Protein 3H08 (pdb70)

Secondary structure (DSSP, 8-state):
--EEEEEEEEEESSTTEEEEEEEEEEETTEEEEEEEEEEEE-HHHHHHHHHHHHHHT-SS--EEEEEES-HHHHHHHHSSHHHHHHHTT---PPTTHHHHHHHHHHHHHSEEEEEE-----SHHHHHHHHHHHHHHHH-/--EEEEEEEEEESSTTEEEEEEEEEEETTEEEEEEEEEEEE-HHHHHHHHHHHHHHT-SS--EEEEEES-HHHHHHHHSSHHHHHHHTTTB---PBPTTHHHHHHHHHHHHHSEEEEEE------HHHHHHHHHHHHHHHH-

Structure (mmCIF, N/CA/C/O backbone):
data_3H08
#
_entry.id   3H08
#
_cell.length_a   33.457
_cell.length_b   33.388
_cell.length_c   66.072
_cell.angle_alpha   100.38
_cell.angle_beta   99.43
_cell.angle_gamma   90.82
#
_symmetry.space_group_name_H-M   'P 1'
#
loop_
_entity.id
_entity.type
_entity.pdbx_description
1 polymer 'Rnh (Ribonuclease H)'
2 non-polymer 'MAGNESIUM ION'
3 water water
#
loop_
_atom_site.group_PDB
_atom_site.id
_atom_site.type_symbol
_atom_site.label_atom_id
_atom_site.label_alt_id
_atom_site.label_comp_id
_atom_site.label_asym_id
_atom_site.label_entity_id
_atom_site.label_seq_id
_atom_site.pdbx_PDB_ins_code
_atom_site.Cartn_x
_atom_site.Cartn_y
_atom_site.Cartn_z
_atom_site.occupancy
_atom_site.B_iso_or_equiv
_atom_site.auth_seq_id
_atom_site.auth_comp_id
_atom_site.auth_asym_id
_atom_site.auth_atom_id
_atom_site.pdbx_PDB_model_num
ATOM 1 N N . GLU A 1 2 ? -6.449 21.845 -35.734 1.00 32.82 2 GLU A N 1
ATOM 2 C CA . GLU A 1 2 ? -6.598 21.116 -37.028 1.00 31.73 2 GLU A CA 1
ATOM 3 C C . GLU A 1 2 ? -5.244 20.879 -37.752 1.00 29.99 2 GLU A C 1
ATOM 4 O O . GLU A 1 2 ? -5.235 20.189 -38.754 1.00 30.64 2 GLU A O 1
ATOM 10 N N . LYS A 1 3 ? -4.133 21.441 -37.250 1.00 28.36 3 LYS A N 1
ATOM 11 C CA . LYS A 1 3 ? -2.826 21.390 -37.962 1.00 27.56 3 LYS A CA 1
ATOM 12 C C . LYS A 1 3 ? -2.174 20.037 -37.712 1.00 27.10 3 LYS A C 1
ATOM 13 O O . LYS A 1 3 ? -2.318 19.478 -36.616 1.00 27.12 3 LYS A O 1
ATOM 19 N N . THR A 1 4 ? -1.466 19.507 -38.706 1.00 25.54 4 THR A N 1
ATOM 20 C CA . THR A 1 4 ? -0.535 18.394 -38.454 1.00 24.67 4 THR A CA 1
ATOM 21 C C . THR A 1 4 ? 0.866 18.951 -38.345 1.00 23.77 4 THR A C 1
ATOM 22 O O . THR A 1 4 ? 1.413 19.554 -39.300 1.00 23.96 4 THR A O 1
ATOM 26 N N A ILE A 1 5 ? 1.441 18.764 -37.157 0.50 23.08 5 ILE A N 1
ATOM 27 N N B ILE A 1 5 ? 1.441 18.760 -37.182 0.50 23.15 5 ILE A N 1
ATOM 28 C CA A ILE A 1 5 ? 2.742 19.295 -36.772 0.50 22.31 5 ILE A CA 1
ATOM 29 C CA B ILE A 1 5 ? 2.728 19.280 -36.878 0.50 22.21 5 ILE A CA 1
ATOM 30 C C A ILE A 1 5 ? 3.713 18.151 -36.574 0.50 21.60 5 ILE A C 1
ATOM 31 C C B ILE A 1 5 ? 3.642 18.078 -36.759 0.50 21.80 5 ILE A C 1
ATOM 32 O O A ILE A 1 5 ? 3.436 17.228 -35.809 0.50 20.68 5 ILE A O 1
ATOM 33 O O B ILE A 1 5 ? 3.192 16.979 -36.398 0.50 22.03 5 ILE A O 1
ATOM 42 N N . THR A 1 6 ? 4.893 18.250 -37.178 1.00 21.22 6 THR A N 1
ATOM 43 C CA . THR A 1 6 ? 5.886 17.194 -37.042 1.00 20.72 6 THR A CA 1
ATOM 44 C C . THR A 1 6 ? 6.918 17.680 -36.005 1.00 21.85 6 THR A C 1
ATOM 45 O O . THR A 1 6 ? 7.372 18.808 -36.071 1.00 21.91 6 THR A O 1
ATOM 49 N N . ILE A 1 7 ? 7.238 16.819 -35.033 1.00 20.79 7 ILE A N 1
ATOM 50 C CA . ILE A 1 7 ? 8.133 17.165 -33.947 1.00 20.58 7 ILE A CA 1
ATOM 51 C C . ILE A 1 7 ? 9.237 16.140 -33.889 1.00 21.14 7 ILE A C 1
ATOM 52 O O . ILE A 1 7 ? 8.994 14.941 -33.908 1.00 21.79 7 ILE A O 1
ATOM 57 N N . TYR A 1 8 ? 10.460 16.646 -33.798 1.00 21.17 8 TYR A N 1
ATOM 58 C CA . TYR A 1 8 ? 11.679 15.845 -33.713 1.00 20.84 8 TYR A CA 1
ATOM 59 C C . TYR A 1 8 ? 12.292 16.091 -32.350 1.00 21.78 8 TYR A C 1
ATOM 60 O O . TYR A 1 8 ? 12.546 17.223 -31.990 1.00 22.38 8 TYR A O 1
ATOM 69 N N . THR A 1 9 ? 12.481 15.041 -31.578 1.00 22.19 9 THR A N 1
ATOM 70 C CA . THR A 1 9 ? 12.912 15.182 -30.194 1.00 24.15 9 THR A CA 1
ATOM 71 C C . THR A 1 9 ? 14.193 14.384 -29.936 1.00 26.03 9 THR A C 1
ATOM 72 O O . THR A 1 9 ? 14.395 13.280 -30.492 1.00 28.54 9 THR A O 1
ATOM 76 N N . ASP A 1 10 ? 15.019 14.882 -29.013 1.00 25.47 10 ASP A N 1
ATOM 77 C CA . ASP A 1 10 ? 16.249 14.184 -28.602 1.00 25.30 10 ASP A CA 1
ATOM 78 C C . ASP A 1 10 ? 16.607 14.568 -27.193 1.00 24.91 10 ASP A C 1
ATOM 79 O O . ASP A 1 10 ? 16.410 15.690 -26.785 1.00 24.77 10 ASP A O 1
ATOM 84 N N . GLY A 1 11 ? 17.195 13.624 -26.472 1.00 25.44 11 GLY A N 1
ATOM 85 C CA . GLY A 1 11 ? 17.758 13.922 -25.179 1.00 25.51 11 GLY A CA 1
ATOM 86 C C . GLY A 1 11 ? 19.124 13.302 -25.059 1.00 26.68 11 GLY A C 1
ATOM 87 O O . GLY A 1 11 ? 19.421 12.313 -25.725 1.00 29.53 11 GLY A O 1
ATOM 88 N N . ALA A 1 12 ? 19.932 13.879 -24.197 1.00 26.71 12 ALA A N 1
ATOM 89 C CA . ALA A 1 12 ? 21.332 13.464 -23.978 1.00 27.03 12 ALA A CA 1
ATOM 90 C C . ALA A 1 12 ? 21.655 13.624 -22.502 1.00 26.68 12 ALA A C 1
ATOM 91 O O . ALA A 1 12 ? 21.200 14.541 -21.882 1.00 25.60 12 ALA A O 1
ATOM 93 N N . ALA A 1 13 ? 22.406 12.688 -21.947 1.00 26.89 13 ALA A N 1
ATOM 94 C CA . ALA A 1 13 ? 22.988 12.876 -20.624 1.00 26.84 13 ALA A CA 1
ATOM 95 C C . ALA A 1 13 ? 24.274 12.164 -20.517 1.00 28.06 13 ALA A C 1
ATOM 96 O O . ALA A 1 13 ? 24.497 11.122 -21.150 1.00 26.10 13 ALA A O 1
ATOM 98 N N . SER A 1 14 ? 25.115 12.742 -19.680 1.00 29.34 14 SER A N 1
ATOM 99 C CA . SER A 1 14 ? 26.417 12.235 -19.433 1.00 31.64 14 SER A CA 1
ATOM 100 C C . SER A 1 14 ? 26.246 11.502 -18.131 1.00 32.57 14 SER A C 1
ATOM 101 O O . SER A 1 14 ? 26.420 12.066 -17.046 1.00 34.88 14 SER A O 1
ATOM 104 N N . GLY A 1 15 ? 25.836 10.258 -18.242 1.00 32.82 15 GLY A N 1
ATOM 105 C CA . GLY A 1 15 ? 25.989 9.340 -17.148 1.00 32.89 15 GLY A CA 1
ATOM 106 C C . GLY A 1 15 ? 24.658 9.063 -16.533 1.00 32.86 15 GLY A C 1
ATOM 107 O O . GLY A 1 15 ? 23.621 9.524 -17.024 1.00 33.17 15 GLY A O 1
ATOM 108 N N . ASN A 1 16 ? 24.713 8.318 -15.438 1.00 33.49 16 ASN A N 1
ATOM 109 C CA . ASN A 1 16 ? 23.530 7.725 -14.854 1.00 33.78 16 ASN A CA 1
ATOM 110 C C . ASN A 1 16 ? 23.600 7.752 -13.323 1.00 32.20 16 ASN A C 1
ATOM 111 O O . ASN A 1 16 ? 23.880 6.732 -12.686 1.00 32.63 16 ASN A O 1
ATOM 116 N N . PRO A 1 17 ? 23.330 8.930 -12.717 1.00 30.72 17 PRO A N 1
ATOM 117 C CA . PRO A 1 17 ? 22.945 10.171 -13.379 1.00 28.89 17 PRO A CA 1
ATOM 118 C C . PRO A 1 17 ? 24.105 11.127 -13.705 1.00 27.56 17 PRO A C 1
ATOM 119 O O . PRO A 1 17 ? 25.251 10.966 -13.234 1.00 27.49 17 PRO A O 1
ATOM 123 N N . GLY A 1 18 ? 23.771 12.137 -14.498 1.00 26.41 18 GLY A N 1
ATOM 124 C CA . GLY A 1 18 ? 24.685 13.196 -14.870 1.00 26.20 18 GLY A CA 1
ATOM 125 C C . GLY A 1 18 ? 23.975 14.377 -15.483 1.00 24.74 18 GLY A C 1
ATOM 126 O O . GLY A 1 18 ? 22.756 14.401 -15.551 1.00 25.17 18 GLY A O 1
ATOM 127 N N . LYS A 1 19 ? 24.756 15.338 -15.967 1.00 25.27 19 LYS A N 1
ATOM 128 C CA . LYS A 1 19 ? 24.211 16.534 -16.594 1.00 25.55 19 LYS A CA 1
ATOM 129 C C . LYS A 1 19 ? 23.532 16.137 -17.884 1.00 24.54 19 LYS A C 1
ATOM 130 O O . LYS A 1 19 ? 24.044 15.304 -18.613 1.00 24.64 19 LYS A O 1
ATOM 136 N N . GLY A 1 20 ? 22.368 16.710 -18.144 1.00 23.20 20 GLY A N 1
ATOM 137 C CA . GLY A 1 20 ? 21.630 16.360 -19.325 1.00 23.19 20 GLY A CA 1
ATOM 138 C C . GLY A 1 20 ? 20.969 17.517 -20.010 1.00 22.49 20 GLY A C 1
ATOM 139 O O . GLY A 1 20 ? 20.859 18.610 -19.475 1.00 22.39 20 GLY A O 1
ATOM 140 N N . GLY A 1 21 ? 20.526 17.260 -21.226 1.00 22.77 21 GLY A N 1
ATOM 141 C CA . GLY A 1 21 ? 19.785 18.237 -21.986 1.00 21.99 21 GLY A CA 1
ATOM 142 C C . GLY A 1 21 ? 18.769 17.571 -22.881 1.00 22.01 21 GLY A C 1
ATOM 143 O O . GLY A 1 21 ? 18.837 16.372 -23.168 1.00 21.51 21 GLY A O 1
ATOM 144 N N . TRP A 1 22 ? 17.852 18.393 -23.362 1.00 21.32 22 TRP A N 1
ATOM 145 C CA . TRP A 1 22 ? 16.843 17.964 -24.294 1.00 21.48 22 TRP A CA 1
ATOM 146 C C . TRP A 1 22 ? 16.651 19.036 -25.354 1.00 21.76 22 TRP A C 1
ATOM 147 O O . TRP A 1 22 ? 16.908 20.225 -25.124 1.00 22.47 22 TRP A O 1
ATOM 158 N N . GLY A 1 23 ? 16.128 18.607 -26.498 1.00 21.93 23 GLY A N 1
ATOM 159 C CA . GLY A 1 23 ? 15.867 19.516 -27.580 1.00 21.65 23 GLY A CA 1
ATOM 160 C C . GLY A 1 23 ? 14.689 19.015 -28.397 1.00 21.36 23 GLY A C 1
ATOM 161 O O . GLY A 1 23 ? 14.423 17.810 -28.474 1.00 22.79 23 GLY A O 1
ATOM 162 N N . ALA A 1 24 ? 13.978 19.938 -29.004 1.00 22.61 24 ALA A N 1
ATOM 163 C CA . ALA A 1 24 ? 12.887 19.588 -29.902 1.00 22.43 24 ALA A CA 1
ATOM 164 C C . ALA A 1 24 ? 12.810 20.626 -31.018 1.00 21.87 24 ALA A C 1
ATOM 165 O O . ALA A 1 24 ? 12.987 21.820 -30.787 1.00 22.37 24 ALA A O 1
ATOM 167 N N . LEU A 1 25 ? 12.485 20.147 -32.202 1.00 24.17 25 LEU A N 1
ATOM 168 C CA . LEU A 1 25 ? 12.272 20.948 -33.380 1.00 23.86 25 LEU A CA 1
ATOM 169 C C . LEU A 1 25 ? 10.854 20.644 -33.843 1.00 23.40 25 LEU A C 1
ATOM 170 O O . LEU A 1 25 ? 10.492 19.471 -34.073 1.00 24.29 25 LEU A O 1
ATOM 175 N N . LEU A 1 26 ? 10.041 21.693 -33.882 1.00 22.78 26 LEU A N 1
ATOM 176 C CA . LEU A 1 26 ? 8.650 21.624 -34.306 1.00 23.05 26 LEU A CA 1
ATOM 177 C C . LEU A 1 26 ? 8.547 22.192 -35.697 1.00 22.50 26 LEU A C 1
ATOM 178 O O . LEU A 1 26 ? 9.073 23.275 -35.963 1.00 23.42 26 LEU A O 1
ATOM 183 N N . MET A 1 27 ? 7.880 21.484 -36.587 1.00 22.16 27 MET A N 1
ATOM 184 C CA . MET A 1 27 ? 7.799 21.849 -37.988 1.00 23.87 27 MET A CA 1
ATOM 185 C C . MET A 1 27 ? 6.356 21.855 -38.491 1.00 23.30 27 MET A C 1
ATOM 186 O O . MET A 1 27 ? 5.602 20.924 -38.276 1.00 22.39 27 MET A O 1
ATOM 191 N N . TYR A 1 28 ? 5.990 22.925 -39.186 1.00 23.83 28 TYR A N 1
ATOM 192 C CA . TYR A 1 28 ? 4.711 23.017 -39.879 1.00 24.18 28 TYR A CA 1
ATOM 193 C C . TYR A 1 28 ? 4.961 23.724 -41.219 1.00 23.06 28 TYR A C 1
ATOM 194 O O . TYR A 1 28 ? 5.133 24.938 -41.266 1.00 22.66 28 TYR A O 1
ATOM 203 N N . GLY A 1 29 ? 5.011 22.948 -42.296 1.00 23.03 29 GLY A N 1
ATOM 204 C CA . GLY A 1 29 ? 5.469 23.432 -43.586 1.00 23.82 29 GLY A CA 1
ATOM 205 C C . GLY A 1 29 ? 6.841 24.058 -43.494 1.00 24.71 29 GLY A C 1
ATOM 206 O O . GLY A 1 29 ? 7.794 23.453 -42.965 1.00 25.84 29 GLY A O 1
ATOM 207 N N . SER A 1 30 ? 6.940 25.301 -43.958 1.00 24.19 30 SER A N 1
ATOM 208 C CA . SER A 1 30 ? 8.209 26.026 -43.886 1.00 24.65 30 SER A CA 1
ATOM 209 C C . SER A 1 30 ? 8.466 26.682 -42.518 1.00 25.36 30 SER A C 1
ATOM 210 O O . SER A 1 30 ? 9.562 27.190 -42.278 1.00 25.10 30 SER A O 1
ATOM 213 N N A SER A 1 31 ? 7.476 26.662 -41.622 0.50 25.27 31 SER A N 1
ATOM 214 N N B SER A 1 31 ? 7.477 26.641 -41.623 0.50 24.79 31 SER A N 1
ATOM 215 C CA A SER A 1 31 ? 7.686 27.192 -40.278 0.50 26.03 31 SER A CA 1
ATOM 216 C CA B SER A 1 31 ? 7.654 27.171 -40.278 0.50 25.29 31 SER A CA 1
ATOM 217 C C A SER A 1 31 ? 8.396 26.193 -39.377 0.50 25.87 31 SER A C 1
ATOM 218 C C B SER A 1 31 ? 8.379 26.188 -39.363 0.50 25.40 31 SER A C 1
ATOM 219 O O A SER A 1 31 ? 8.116 24.988 -39.411 0.50 25.91 31 SER A O 1
ATOM 220 O O B SER A 1 31 ? 8.097 24.984 -39.377 0.50 25.49 31 SER A O 1
ATOM 225 N N . ARG A 1 32 ? 9.295 26.710 -38.549 1.00 26.31 32 ARG A N 1
ATOM 226 C CA . ARG A 1 32 ? 10.056 25.899 -37.615 1.00 27.24 32 ARG A CA 1
ATOM 227 C C . ARG A 1 32 ? 10.105 26.600 -36.251 1.00 26.34 32 ARG A C 1
ATOM 228 O O . ARG A 1 32 ? 10.100 27.827 -36.180 1.00 28.56 32 ARG A O 1
ATOM 236 N N . LYS A 1 33 ? 10.162 25.819 -35.183 1.00 25.96 33 LYS A N 1
ATOM 237 C CA . LYS A 1 33 ? 10.354 26.331 -33.816 1.00 25.88 33 LYS A CA 1
ATOM 238 C C . LYS 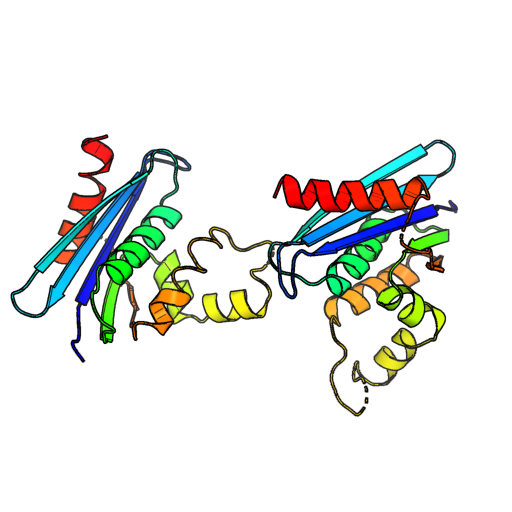A 1 33 ? 11.326 25.364 -33.136 1.00 24.62 33 LYS A C 1
ATOM 239 O O . LYS A 1 33 ? 11.168 24.152 -33.255 1.00 24.14 33 LYS A O 1
ATOM 245 N N . GLU A 1 34 ? 12.339 25.916 -32.478 1.00 24.12 34 GLU A N 1
ATOM 246 C CA . GLU A 1 34 ? 13.313 25.171 -31.712 1.00 24.21 34 GLU A CA 1
ATOM 247 C C . GLU A 1 34 ? 13.156 25.488 -30.233 1.00 23.48 34 GLU A C 1
ATOM 248 O O . GLU A 1 34 ? 13.014 26.649 -29.837 1.00 24.04 34 GLU A O 1
ATOM 254 N N . ILE A 1 35 ? 13.254 24.454 -29.418 1.00 23.19 35 ILE A N 1
ATOM 255 C CA . ILE A 1 35 ? 13.311 24.610 -27.962 1.00 23.39 35 ILE A CA 1
ATOM 256 C C . ILE A 1 35 ? 14.358 23.674 -27.410 1.00 22.40 35 ILE A C 1
ATOM 257 O O . ILE A 1 35 ? 14.643 22.631 -28.023 1.00 23.53 35 ILE A O 1
ATOM 262 N N . SER A 1 36 ? 14.853 23.985 -26.223 1.00 22.49 36 SER A N 1
ATOM 263 C CA . SER A 1 36 ? 15.799 23.107 -25.551 1.00 21.86 36 SER A CA 1
ATOM 264 C C . SER A 1 36 ? 15.930 23.475 -24.091 1.00 23.15 36 SER A C 1
ATOM 265 O O . SER A 1 36 ? 15.528 24.568 -23.668 1.00 23.97 36 SER A O 1
ATOM 268 N N . GLY A 1 37 ? 16.535 22.580 -23.330 1.00 22.58 37 GLY A N 1
ATOM 269 C CA . GLY A 1 37 ? 16.796 22.869 -21.943 1.00 23.15 37 GLY A CA 1
ATOM 270 C C . GLY A 1 37 ? 17.787 21.900 -21.322 1.00 22.63 37 GLY A C 1
ATOM 271 O O . GLY A 1 37 ? 18.217 20.935 -21.945 1.00 22.69 37 GLY A O 1
ATOM 272 N N . TYR A 1 38 ? 18.081 22.174 -20.053 1.00 23.65 38 TYR A N 1
ATOM 273 C CA . TYR A 1 38 ? 19.142 21.548 -19.296 1.00 22.89 38 TYR A CA 1
ATOM 274 C C . TYR A 1 38 ? 18.602 20.941 -17.982 1.00 23.78 38 TYR A C 1
ATOM 275 O O . TYR A 1 38 ? 17.632 21.454 -17.383 1.00 24.47 38 TYR A O 1
ATOM 284 N N . ASP A 1 39 ? 19.244 19.871 -17.515 1.00 23.23 39 ASP A N 1
ATOM 285 C CA . ASP A 1 39 ? 18.928 19.286 -16.191 1.00 23.30 39 ASP A CA 1
ATOM 286 C C . ASP A 1 39 ? 20.245 18.869 -15.531 1.00 22.90 39 ASP A C 1
ATOM 287 O O . ASP A 1 39 ? 21.035 18.190 -16.150 1.00 23.60 39 ASP A O 1
ATOM 292 N N . PRO A 1 40 ? 20.527 19.356 -14.308 1.00 23.00 40 PRO A N 1
ATOM 293 C CA . PRO A 1 40 ? 21.840 19.125 -13.743 1.00 23.33 40 PRO A CA 1
ATOM 294 C C . PRO A 1 40 ? 22.140 17.698 -13.307 1.00 23.40 40 PRO A C 1
ATOM 295 O O . PRO A 1 40 ? 23.308 17.365 -13.081 1.00 23.64 40 PRO A O 1
ATOM 299 N N . ALA A 1 41 ? 21.105 16.884 -13.125 1.00 23.23 41 ALA A N 1
ATOM 300 C CA . ALA A 1 41 ? 21.331 15.509 -12.663 1.00 23.62 41 ALA A CA 1
ATOM 301 C C . ALA A 1 41 ? 20.184 14.641 -13.100 1.00 23.62 41 ALA A C 1
ATOM 302 O O . ALA A 1 41 ? 19.097 14.710 -12.550 1.00 23.80 41 ALA A O 1
ATOM 304 N N . THR A 1 42 ? 20.438 13.845 -14.125 1.00 23.38 42 THR A N 1
ATOM 305 C CA . THR A 1 42 ? 19.376 13.139 -14.845 1.00 23.01 42 THR A CA 1
ATOM 306 C C . THR A 1 42 ? 19.955 11.934 -15.581 1.00 23.38 42 THR A C 1
ATOM 307 O O . THR A 1 42 ? 21.168 11.629 -15.490 1.00 23.69 42 THR A O 1
ATOM 311 N N . THR A 1 43 ? 19.070 11.234 -16.265 1.00 23.44 43 THR A N 1
ATOM 312 C CA . THR A 1 43 ? 19.404 10.069 -17.053 1.00 23.26 43 THR A CA 1
ATOM 313 C C . THR A 1 43 ? 19.020 10.279 -18.514 1.00 23.38 43 THR A C 1
ATOM 314 O O . THR A 1 43 ? 18.217 11.176 -18.849 1.00 22.76 43 THR A O 1
ATOM 318 N N . ASN A 1 44 ? 19.592 9.461 -19.396 1.00 23.67 44 ASN A N 1
ATOM 319 C CA . ASN A 1 44 ? 19.206 9.505 -20.803 1.00 24.50 44 ASN A CA 1
ATOM 320 C C . ASN A 1 44 ? 17.705 9.302 -21.007 1.00 24.35 44 ASN A C 1
ATOM 321 O O . ASN A 1 44 ? 17.070 10.010 -21.777 1.00 24.94 44 ASN A O 1
ATOM 326 N N . ASN A 1 45 ? 17.141 8.297 -20.342 1.00 23.93 45 ASN A N 1
ATOM 327 C CA . ASN A 1 45 ? 15.707 8.049 -20.460 1.00 23.45 45 ASN A CA 1
ATOM 328 C C . ASN A 1 45 ? 14.865 9.237 -20.060 1.00 22.49 45 ASN A C 1
ATOM 329 O O . ASN A 1 45 ? 13.899 9.560 -20.718 1.00 23.25 45 ASN A O 1
ATOM 334 N N . ARG A 1 46 ? 15.209 9.892 -18.959 1.00 21.51 46 ARG A N 1
ATOM 335 C CA . ARG A 1 46 ? 14.449 11.068 -18.547 1.00 22.11 46 ARG A CA 1
ATOM 336 C C . ARG A 1 46 ? 14.542 12.194 -19.552 1.00 21.50 46 ARG A C 1
ATOM 337 O O . ARG A 1 46 ? 13.522 12.881 -19.834 1.00 23.53 46 ARG A O 1
ATOM 345 N N . MET A 1 47 ? 15.725 12.405 -20.120 1.00 21.48 47 MET A N 1
ATOM 346 C CA . MET A 1 47 ? 15.856 13.494 -21.103 1.00 21.91 47 MET A CA 1
ATOM 347 C C . MET A 1 47 ? 15.117 13.174 -22.429 1.00 22.27 47 MET A C 1
ATOM 348 O O . MET A 1 47 ? 14.590 14.057 -23.055 1.00 23.15 47 MET A O 1
ATOM 353 N N . GLU A 1 48 ? 15.093 11.905 -22.807 1.00 22.39 48 GLU A N 1
ATOM 354 C CA . GLU A 1 48 ? 14.316 11.434 -23.951 1.00 23.41 48 GLU A CA 1
ATOM 355 C C . GLU A 1 48 ? 12.844 11.719 -23.766 1.00 24.02 48 GLU A C 1
ATOM 356 O O . GLU A 1 48 ? 12.182 12.187 -24.689 1.00 24.03 48 GLU A O 1
ATOM 362 N N . LEU A 1 49 ? 12.311 11.434 -22.574 1.00 23.00 49 LEU A N 1
ATOM 363 C CA . LEU A 1 49 ? 10.893 11.725 -22.308 1.00 23.12 49 LEU A CA 1
ATOM 364 C C . LEU A 1 49 ? 10.668 13.217 -22.238 1.00 23.26 49 LEU A C 1
ATOM 365 O O . LEU A 1 49 ? 9.684 13.726 -22.764 1.00 23.93 49 LEU A O 1
ATOM 370 N N . MET A 1 50 ? 11.560 13.917 -21.548 1.00 23.41 50 MET A N 1
ATOM 371 C CA . MET A 1 50 ? 11.403 15.374 -21.390 1.00 23.49 50 MET A CA 1
ATOM 372 C C . MET A 1 50 ? 11.357 16.091 -22.729 1.00 23.04 50 MET A C 1
ATOM 373 O O . MET A 1 50 ? 10.607 17.041 -22.939 1.00 23.24 50 MET A O 1
ATOM 378 N N . ALA A 1 51 ? 12.187 15.659 -23.670 1.00 22.48 51 ALA A N 1
ATOM 379 C CA . ALA A 1 51 ? 12.158 16.294 -25.003 1.00 22.78 51 ALA A CA 1
ATOM 380 C C . ALA A 1 51 ? 10.768 16.198 -25.640 1.00 22.75 51 ALA A C 1
ATOM 381 O O . ALA A 1 51 ? 10.292 17.146 -26.220 1.00 23.82 51 ALA A O 1
ATOM 383 N N . ALA A 1 52 ? 10.149 15.024 -25.548 1.00 22.24 52 ALA A N 1
ATOM 384 C CA . ALA A 1 52 ? 8.796 14.831 -26.076 1.00 22.75 52 ALA A CA 1
ATOM 385 C C . ALA A 1 52 ? 7.776 15.670 -25.313 1.00 22.42 52 ALA A C 1
ATOM 386 O O . ALA A 1 52 ? 6.896 16.281 -25.911 1.00 22.16 52 ALA A O 1
ATOM 388 N N . ILE A 1 53 ? 7.863 15.679 -23.982 1.00 22.78 53 ILE A N 1
ATOM 389 C CA . ILE A 1 53 ? 6.962 16.505 -23.161 1.00 22.03 53 ILE A CA 1
ATOM 390 C C . ILE A 1 53 ? 7.030 17.972 -23.528 1.00 21.81 53 ILE A C 1
ATOM 391 O O . ILE A 1 53 ? 6.018 18.612 -23.765 1.00 21.74 53 ILE A O 1
ATOM 396 N N . LYS A 1 54 ? 8.244 18.483 -23.588 1.00 21.42 54 LYS A N 1
ATOM 397 C CA . LYS A 1 54 ? 8.457 19.887 -23.862 1.00 22.15 54 LYS A CA 1
ATOM 398 C C . LYS A 1 54 ? 8.019 20.216 -25.301 1.00 22.07 54 LYS A C 1
ATOM 399 O O . LYS A 1 54 ? 7.410 21.263 -25.534 1.00 23.27 54 LYS A O 1
ATOM 405 N N . GLY A 1 55 ? 8.324 19.337 -26.260 1.00 21.67 55 GLY A N 1
ATOM 406 C CA . GLY A 1 55 ? 7.880 19.524 -27.615 1.00 22.21 55 GLY A CA 1
ATOM 407 C C . GLY A 1 55 ? 6.367 19.639 -27.682 1.00 22.21 55 GLY A C 1
ATOM 408 O O . GLY A 1 55 ? 5.830 20.515 -28.332 1.00 23.04 55 GLY A O 1
ATOM 409 N N . LEU A 1 56 ? 5.666 18.706 -27.048 1.00 21.26 56 LEU A N 1
ATOM 410 C CA . LEU A 1 56 ? 4.207 18.742 -27.055 1.00 21.33 56 LEU A CA 1
ATOM 411 C C . LEU A 1 56 ? 3.662 19.964 -26.304 1.00 21.82 56 LEU A C 1
ATOM 412 O O . LEU A 1 56 ? 2.662 20.537 -26.722 1.00 22.30 56 LEU A O 1
ATOM 417 N N . GLU A 1 57 ? 4.303 20.343 -25.204 1.00 21.54 57 GLU A N 1
ATOM 418 C CA . GLU A 1 57 ? 3.885 21.525 -24.440 1.00 22.43 57 GLU A CA 1
ATOM 419 C C . GLU A 1 57 ? 4.025 22.820 -25.247 1.00 21.86 57 GLU A C 1
ATOM 420 O O . GLU A 1 57 ? 3.350 23.805 -24.951 1.00 23.38 57 GLU A O 1
ATOM 426 N N . ALA A 1 58 ? 4.895 22.804 -26.257 1.00 22.87 58 ALA A N 1
ATOM 427 C CA . ALA A 1 58 ? 5.153 23.994 -27.100 1.00 22.70 58 ALA A CA 1
ATOM 428 C C . ALA A 1 58 ? 4.060 24.242 -28.127 1.00 23.16 58 ALA A C 1
ATOM 429 O O . ALA A 1 58 ? 3.983 25.313 -28.716 1.00 24.51 58 ALA A O 1
ATOM 431 N N . LEU A 1 59 ? 3.183 23.283 -28.314 1.00 23.25 59 LEU A N 1
ATOM 432 C CA . LEU A 1 59 ? 2.056 23.475 -29.204 1.00 23.21 59 LEU A CA 1
ATOM 433 C C . LEU A 1 59 ? 1.021 24.408 -28.550 1.00 23.76 59 LEU A C 1
ATOM 434 O O . LEU A 1 59 ? 0.633 24.210 -27.403 1.00 24.00 59 LEU A O 1
ATOM 439 N N . LYS A 1 60 ? 0.549 25.400 -29.295 1.00 25.26 60 LYS A N 1
ATOM 440 C CA . LYS A 1 60 ? -0.341 26.399 -28.757 1.00 25.08 60 LYS A CA 1
ATOM 441 C C . LYS A 1 60 ? -1.811 25.957 -28.750 1.00 24.62 60 LYS A C 1
ATOM 442 O O . LYS A 1 60 ? -2.624 26.486 -27.984 1.00 25.55 60 LYS A O 1
ATOM 448 N N . GLU A 1 61 ? -2.150 25.053 -29.667 1.00 24.01 61 GLU A N 1
ATOM 449 C CA . GLU A 1 61 ? -3.497 24.544 -29.790 1.00 24.23 61 GLU A CA 1
ATOM 450 C C . GLU A 1 61 ? -3.458 23.029 -29.983 1.00 22.80 61 GLU A C 1
ATOM 451 O O . GLU A 1 61 ? -2.428 22.490 -30.339 1.00 21.26 61 GLU A O 1
ATOM 457 N N . PRO A 1 62 ? -4.572 22.340 -29.709 1.00 22.76 62 PRO A N 1
ATOM 458 C CA . PRO A 1 62 ? -4.627 20.894 -29.998 1.00 22.95 62 PRO A CA 1
ATOM 459 C C . PRO A 1 62 ? -4.236 20.614 -31.442 1.00 22.42 62 PRO A C 1
ATOM 460 O O . PRO A 1 62 ? -4.692 21.323 -32.354 1.00 23.83 62 PRO A O 1
ATOM 464 N N . ALA A 1 63 ? -3.410 19.590 -31.636 1.00 22.77 63 ALA A N 1
ATOM 465 C CA . ALA A 1 63 ? -2.875 19.258 -32.942 1.00 23.52 63 ALA A CA 1
ATOM 466 C C . ALA A 1 63 ? -2.846 17.758 -33.201 1.00 23.57 63 ALA A C 1
ATOM 467 O O . ALA A 1 63 ? -2.933 16.940 -32.269 1.00 23.77 63 ALA A O 1
ATOM 469 N N . ARG A 1 64 ? -2.701 17.405 -34.477 1.00 22.95 64 ARG A N 1
ATOM 470 C CA . ARG A 1 64 ? -2.299 16.063 -34.884 1.00 23.79 64 ARG A CA 1
ATOM 471 C C . ARG A 1 64 ? -0.787 16.134 -34.981 1.00 23.20 64 ARG A C 1
ATOM 472 O O . ARG A 1 64 ? -0.261 17.068 -35.610 1.00 25.01 64 ARG A O 1
ATOM 480 N N . VAL A 1 65 ? -0.081 15.173 -34.398 1.00 22.74 65 VAL A N 1
ATOM 481 C CA . VAL A 1 65 ? 1.359 15.241 -34.286 1.00 22.77 65 VAL A CA 1
ATOM 482 C C . VAL A 1 65 ? 1.995 13.971 -34.800 1.00 21.49 65 VAL A C 1
ATOM 483 O O . VAL A 1 65 ? 1.589 12.861 -34.455 1.00 22.08 65 VAL A O 1
ATOM 487 N N . GLN A 1 66 ? 3.024 14.143 -35.611 1.00 22.79 66 GLN A N 1
ATOM 488 C CA . GLN A 1 66 ? 3.919 13.033 -35.958 1.00 22.06 66 GLN A CA 1
ATOM 489 C C . GLN A 1 66 ? 5.234 13.320 -35.223 1.00 22.99 66 GLN A C 1
ATOM 490 O O . GLN A 1 66 ? 5.872 14.318 -35.478 1.00 23.90 66 GLN A O 1
ATOM 496 N N . LEU A 1 67 ? 5.585 12.465 -34.283 1.00 22.46 67 LEU A N 1
ATOM 497 C CA . LEU A 1 67 ? 6.731 12.670 -33.398 1.00 22.36 67 LEU A CA 1
ATOM 498 C C . LEU A 1 67 ? 7.793 11.646 -33.659 1.00 22.92 67 LEU A C 1
ATOM 499 O O . LEU A 1 67 ? 7.534 10.442 -33.556 1.00 23.02 67 LEU A O 1
ATOM 504 N N . TYR A 1 68 ? 8.968 12.134 -34.042 1.00 23.88 68 TYR A N 1
ATOM 505 C CA . TYR A 1 68 ? 10.151 11.313 -34.376 1.00 22.84 68 TYR A CA 1
ATOM 506 C C . TYR A 1 68 ? 11.170 11.379 -33.248 1.00 22.76 68 TYR A C 1
ATOM 507 O O . TYR A 1 68 ? 11.673 12.470 -32.912 1.00 23.01 68 TYR A O 1
ATOM 516 N N . SER A 1 69 ? 11.480 10.226 -32.659 1.00 23.03 69 SER A N 1
ATOM 517 C CA . SER A 1 69 ? 12.461 10.117 -31.567 1.00 23.53 69 SER A CA 1
ATOM 518 C C . SER A 1 69 ? 13.427 8.949 -31.760 1.00 23.93 69 SER A C 1
ATOM 519 O O . SER A 1 69 ? 13.030 7.925 -32.256 1.00 24.14 69 SER A O 1
ATOM 522 N N . ASP A 1 70 ? 14.687 9.062 -31.307 1.00 24.87 70 ASP A N 1
ATOM 523 C CA . ASP A 1 70 ? 15.599 7.885 -31.282 1.00 25.15 70 ASP A CA 1
ATOM 524 C C . ASP A 1 70 ? 15.375 7.031 -30.043 1.00 24.21 70 ASP A C 1
ATOM 525 O O . ASP A 1 70 ? 16.017 5.993 -29.888 1.00 25.49 70 ASP A O 1
ATOM 530 N N . SER A 1 71 ? 14.416 7.428 -29.189 1.00 22.58 71 SER A N 1
ATOM 531 C CA . SER A 1 71 ? 14.218 6.756 -27.911 1.00 22.13 71 SER A CA 1
ATOM 532 C C . SER A 1 71 ? 13.314 5.544 -28.016 1.00 21.84 71 SER A C 1
ATOM 533 O O . SER A 1 71 ? 12.088 5.670 -28.153 1.00 20.70 71 SER A O 1
ATOM 536 N N . ALA A 1 72 ? 13.909 4.356 -27.918 1.00 22.04 72 ALA A N 1
ATOM 537 C CA . ALA A 1 72 ? 13.119 3.135 -27.861 1.00 22.94 72 ALA A CA 1
ATOM 538 C C . ALA A 1 72 ? 12.249 3.114 -26.605 1.00 22.49 72 ALA A C 1
ATOM 539 O O . ALA A 1 72 ? 11.116 2.677 -26.647 1.00 24.14 72 ALA A O 1
ATOM 541 N N . TYR A 1 73 ? 12.791 3.633 -25.505 1.00 21.77 73 TYR A N 1
ATOM 542 C CA . TYR A 1 73 ? 12.079 3.746 -24.236 1.00 22.47 73 TYR A CA 1
ATOM 543 C C . TYR A 1 73 ? 10.753 4.426 -24.427 1.00 23.00 73 TYR A C 1
ATOM 544 O O . TYR A 1 73 ? 9.722 3.920 -24.035 1.00 24.49 73 TYR A O 1
ATOM 553 N N . LEU A 1 74 ? 10.786 5.589 -25.058 1.00 21.88 74 LEU A N 1
ATOM 554 C CA . LEU A 1 74 ? 9.570 6.302 -25.355 1.00 22.39 74 LEU A CA 1
ATOM 555 C C . LEU A 1 74 ? 8.700 5.593 -26.360 1.00 22.42 74 LEU A C 1
ATOM 556 O O . LEU A 1 74 ? 7.487 5.379 -26.151 1.00 23.58 74 LEU A O 1
ATOM 561 N N . VAL A 1 75 ? 9.277 5.299 -27.510 1.00 22.71 75 VAL A N 1
ATOM 562 C CA . VAL A 1 75 ? 8.455 4.844 -28.620 1.00 22.77 75 VAL A CA 1
ATOM 563 C C . VAL A 1 75 ? 7.834 3.467 -28.343 1.00 22.97 75 VAL A C 1
ATOM 564 O O . VAL A 1 75 ? 6.664 3.237 -28.622 1.00 23.77 75 VAL A O 1
ATOM 568 N N . ASN A 1 76 ? 8.586 2.575 -27.722 1.00 23.14 76 ASN A N 1
ATOM 569 C CA . ASN A 1 76 ? 8.025 1.271 -27.360 1.00 23.79 76 ASN A CA 1
ATOM 570 C C . ASN A 1 76 ? 6.877 1.409 -26.366 1.00 23.67 76 ASN A C 1
ATOM 571 O O . ASN A 1 76 ? 5.875 0.720 -26.473 1.00 25.26 76 ASN A O 1
ATOM 576 N N . ALA A 1 77 ? 7.004 2.306 -25.384 1.00 24.18 77 ALA A N 1
ATOM 577 C CA . ALA A 1 77 ? 5.952 2.443 -24.388 1.00 23.69 77 ALA A CA 1
ATOM 578 C C . ALA A 1 77 ? 4.667 2.875 -25.054 1.00 23.68 77 ALA A C 1
ATOM 579 O O . ALA A 1 77 ? 3.592 2.497 -24.648 1.00 24.15 77 ALA A O 1
ATOM 581 N N . MET A 1 78 ? 4.786 3.730 -26.053 1.00 23.06 78 MET A N 1
ATOM 582 C CA . MET A 1 78 ? 3.592 4.262 -26.692 1.00 23.36 78 MET A CA 1
ATOM 583 C C . MET A 1 78 ? 3.029 3.295 -27.726 1.00 23.65 78 MET A C 1
ATOM 584 O O . MET A 1 78 ? 1.806 3.208 -27.896 1.00 25.56 78 MET A O 1
ATOM 589 N N . ASN A 1 79 ? 3.905 2.622 -28.478 1.00 23.62 79 ASN A N 1
ATOM 590 C CA . ASN A 1 79 ? 3.466 1.797 -29.613 1.00 24.34 79 ASN A CA 1
ATOM 591 C C . ASN A 1 79 ? 3.213 0.326 -29.304 1.00 25.59 79 ASN A C 1
ATOM 592 O O . ASN A 1 79 ? 2.590 -0.376 -30.115 1.00 26.37 79 ASN A O 1
ATOM 597 N N . GLU A 1 80 ? 3.724 -0.142 -28.172 1.00 25.52 80 GLU A N 1
ATOM 598 C CA . GLU A 1 80 ? 3.494 -1.527 -27.737 1.00 27.05 80 GLU A CA 1
ATOM 599 C C . GLU A 1 80 ? 2.395 -1.612 -26.645 1.00 28.38 80 GLU A C 1
ATOM 600 O O . GLU A 1 80 ? 2.113 -2.695 -26.109 1.00 28.28 80 GLU A O 1
ATOM 606 N N . GLY A 1 81 ? 1.795 -0.473 -26.301 1.00 29.49 81 GLY A N 1
ATOM 607 C CA . GLY A 1 81 ? 0.657 -0.454 -25.365 1.00 29.38 81 GLY A CA 1
ATOM 608 C C . GLY A 1 81 ? 1.050 -0.489 -23.895 1.00 29.93 81 GLY A C 1
ATOM 609 O O . GLY A 1 81 ? 0.189 -0.628 -23.030 1.00 29.39 81 GLY A O 1
ATOM 610 N N . TRP A 1 82 ? 2.345 -0.345 -23.612 1.00 29.21 82 TRP A N 1
ATOM 611 C CA . TRP A 1 82 ? 2.857 -0.518 -22.253 1.00 29.56 82 TRP A CA 1
ATOM 612 C C . TRP A 1 82 ? 2.374 0.601 -21.341 1.00 28.83 82 TRP A C 1
ATOM 613 O O . TRP A 1 82 ? 1.965 0.363 -20.212 1.00 28.05 82 TRP A O 1
ATOM 624 N N . LEU A 1 83 ? 2.449 1.831 -21.812 1.00 28.26 83 LEU A N 1
ATOM 625 C CA . LEU A 1 83 ? 2.021 2.941 -20.995 1.00 29.01 83 LEU A CA 1
ATOM 626 C C . LEU A 1 83 ? 0.570 2.744 -20.549 1.00 29.47 83 LEU A C 1
ATOM 627 O O . LEU A 1 83 ? 0.229 2.919 -19.363 1.00 28.48 83 LEU A O 1
ATOM 632 N N . LYS A 1 84 ? -0.278 2.309 -21.470 1.00 29.70 84 LYS A N 1
ATOM 633 C CA . LYS A 1 84 ? -1.695 2.115 -21.118 1.00 30.02 84 LYS A CA 1
ATOM 634 C C . LYS A 1 84 ? -1.901 1.001 -20.106 1.00 29.74 84 LYS A C 1
ATOM 635 O O . LYS A 1 84 ? -2.741 1.108 -19.219 1.00 28.47 84 LYS A O 1
ATOM 641 N N . ARG A 1 85 ? -1.076 -0.029 -20.185 1.00 29.60 85 ARG A N 1
ATOM 642 C CA . ARG A 1 85 ? -1.127 -1.102 -19.202 1.00 29.94 85 ARG A CA 1
ATOM 643 C C . ARG A 1 85 ? -0.580 -0.662 -17.839 1.00 29.38 85 ARG A C 1
ATOM 644 O O . ARG A 1 85 ? -1.092 -1.088 -16.781 1.00 28.06 85 ARG A O 1
ATOM 652 N N . TRP A 1 86 ? 0.449 0.192 -17.851 1.00 28.65 86 TRP A N 1
ATOM 653 C CA . TRP A 1 86 ? 1.037 0.681 -16.599 1.00 29.01 86 TRP A CA 1
ATOM 654 C C . TRP A 1 86 ? 0.001 1.449 -15.809 1.00 29.04 86 TRP A C 1
ATOM 655 O O . TRP A 1 86 ? -0.148 1.247 -14.609 1.00 28.56 86 TRP A O 1
ATOM 666 N N . VAL A 1 87 ? -0.709 2.336 -16.485 1.00 29.54 87 VAL A N 1
ATOM 667 C CA . VAL A 1 87 ? -1.712 3.154 -15.854 1.00 31.68 87 VAL A CA 1
ATOM 668 C C . VAL A 1 87 ? -2.781 2.259 -15.252 1.00 31.77 87 VAL A C 1
ATOM 669 O O . VAL A 1 87 ? -3.194 2.449 -14.107 1.00 32.63 87 VAL A O 1
ATOM 673 N N . LYS A 1 88 ? -3.214 1.282 -16.037 1.00 32.39 88 LYS A N 1
ATOM 674 C CA . LYS A 1 88 ? -4.242 0.340 -15.631 1.00 32.78 88 LYS A CA 1
ATOM 675 C C . LYS A 1 88 ? -3.811 -0.498 -14.432 1.00 32.22 88 LYS A C 1
ATOM 676 O O . LYS A 1 88 ? -4.641 -0.832 -13.596 1.00 32.50 88 LYS A O 1
ATOM 682 N N . ASN A 1 89 ? -2.518 -0.811 -14.336 1.00 31.80 89 ASN A N 1
ATOM 683 C CA . ASN A 1 89 ? -1.965 -1.583 -13.212 1.00 31.64 89 ASN A CA 1
ATOM 684 C C . ASN A 1 89 ? -1.311 -0.718 -12.122 1.00 30.51 89 ASN A C 1
ATOM 685 O O . ASN A 1 89 ? -0.429 -1.172 -11.422 1.00 29.85 89 ASN A O 1
ATOM 690 N N . GLY A 1 90 ? -1.725 0.527 -11.977 1.00 30.11 90 GLY A N 1
ATOM 691 C CA . GLY A 1 90 ? -1.218 1.344 -10.877 1.00 29.95 90 GLY A CA 1
ATOM 692 C C . GLY A 1 90 ? 0.270 1.641 -10.957 1.00 29.23 90 GLY A C 1
ATOM 693 O O . GLY A 1 90 ? 0.949 1.750 -9.930 1.00 28.90 90 GLY A O 1
ATOM 694 N N . TRP A 1 91 ? 0.780 1.798 -12.177 1.00 29.34 91 TRP A N 1
ATOM 695 C CA . TRP A 1 91 ? 2.182 2.191 -12.397 1.00 29.66 91 TRP A CA 1
ATOM 696 C C . TRP A 1 91 ? 3.183 1.202 -11.804 1.00 30.36 91 TRP A C 1
ATOM 697 O O . TRP A 1 91 ? 4.209 1.588 -11.249 1.00 30.92 91 TRP A O 1
ATOM 708 N N . LYS A 1 92 ? 2.868 -0.076 -11.920 1.00 30.84 92 LYS A N 1
ATOM 709 C CA . LYS A 1 92 ? 3.748 -1.128 -11.452 1.00 31.26 92 LYS A CA 1
ATOM 710 C C . LYS A 1 92 ? 3.878 -2.146 -12.567 1.00 32.04 92 LYS A C 1
ATOM 711 O O . LYS A 1 92 ? 3.033 -2.166 -13.460 1.00 33.23 92 LYS A O 1
ATOM 717 N N . LYS A 1 97 ? 9.291 -2.987 -9.265 1.00 35.12 97 LYS A N 1
ATOM 718 C CA . LYS A 1 97 ? 7.840 -3.126 -9.434 1.00 34.32 97 LYS A CA 1
ATOM 719 C C . LYS A 1 97 ? 7.280 -1.829 -9.983 1.00 33.80 97 LYS A C 1
ATOM 720 O O . LYS A 1 97 ? 6.622 -1.847 -11.018 1.00 32.91 97 LYS A O 1
ATOM 726 N N . PRO A 1 98 ? 7.581 -0.693 -9.312 1.00 33.31 98 PRO A N 1
ATOM 727 C CA . PRO A 1 98 ? 7.094 0.575 -9.819 1.00 33.03 98 PRO A CA 1
ATOM 728 C C . PRO A 1 98 ? 7.812 0.943 -11.089 1.00 31.87 98 PRO A C 1
ATOM 729 O O . PRO A 1 98 ? 9.036 0.818 -11.191 1.00 31.65 98 PRO A O 1
ATOM 733 N N . VAL A 1 99 ? 7.056 1.432 -12.042 1.00 30.91 99 VAL A N 1
ATOM 734 C CA . VAL A 1 99 ? 7.625 1.949 -13.266 1.00 29.67 99 VAL A CA 1
ATOM 735 C C . VAL A 1 99 ? 8.467 3.169 -12.893 1.00 28.91 99 VAL A C 1
ATOM 736 O O . VAL A 1 99 ? 8.167 3.863 -11.925 1.00 27.21 99 VAL A O 1
ATOM 740 N N . GLU A 1 100 ? 9.570 3.388 -13.608 1.00 27.79 100 GLU A N 1
ATOM 741 C CA . GLU A 1 100 ? 10.404 4.543 -13.353 1.00 27.49 100 GLU A CA 1
ATOM 742 C C . GLU A 1 100 ? 9.787 5.747 -14.049 1.00 26.71 100 GLU A C 1
ATOM 743 O O . GLU A 1 100 ? 9.064 5.597 -15.066 1.00 25.84 100 GLU A O 1
ATOM 749 N N . ASN A 1 101 ? 10.074 6.941 -13.524 1.00 25.41 101 ASN A N 1
ATOM 750 C CA . ASN A 1 101 ? 9.717 8.191 -14.206 1.00 25.02 101 ASN A CA 1
ATOM 751 C C . ASN A 1 101 ? 8.215 8.408 -14.342 1.00 23.71 101 ASN A C 1
ATOM 752 O O . ASN A 1 101 ? 7.740 9.015 -15.316 1.00 23.61 101 ASN A O 1
ATOM 757 N N . ILE A 1 102 ? 7.470 7.975 -13.319 1.00 23.93 102 ILE A N 1
ATOM 758 C CA . ILE A 1 102 ? 5.989 8.080 -13.344 1.00 23.27 102 ILE A CA 1
ATOM 759 C C . ILE A 1 102 ? 5.587 9.530 -13.542 1.00 23.31 102 ILE A C 1
ATOM 760 O O . ILE A 1 102 ? 4.641 9.798 -14.250 1.00 24.18 102 ILE A O 1
ATOM 765 N N . ASP A 1 103 ? 6.323 10.460 -12.930 1.00 23.22 103 ASP A N 1
ATOM 766 C CA . ASP A 1 103 ? 6.016 11.884 -13.093 1.00 23.72 103 ASP A CA 1
ATOM 767 C C . ASP A 1 103 ? 5.975 12.295 -14.562 1.00 23.68 103 ASP A C 1
ATOM 768 O O . ASP A 1 103 ? 5.058 13.002 -15.015 1.00 24.95 103 ASP A O 1
ATOM 773 N N . LEU A 1 104 ? 6.944 11.818 -15.324 1.00 23.41 104 LEU A N 1
ATOM 774 C CA . LEU A 1 104 ? 7.017 12.164 -16.742 1.00 22.40 104 LEU A CA 1
ATOM 775 C C . LEU A 1 104 ? 5.994 11.403 -17.566 1.00 23.60 104 LEU A C 1
ATOM 776 O O . LEU A 1 104 ? 5.336 11.989 -18.423 1.00 24.88 104 LEU A O 1
ATOM 781 N N . TRP A 1 105 ? 5.801 10.116 -17.275 1.00 22.80 105 TRP A N 1
ATOM 782 C CA . TRP A 1 105 ? 4.728 9.385 -17.966 1.00 22.63 105 TRP A CA 1
ATOM 783 C C . TRP A 1 105 ? 3.345 10.011 -17.742 1.00 23.00 105 TRP A C 1
ATOM 784 O O . TRP A 1 105 ? 2.528 10.010 -18.659 1.00 23.81 105 TRP A O 1
ATOM 795 N N . GLN A 1 106 ? 3.076 10.569 -16.565 1.00 23.50 106 GLN A N 1
ATOM 796 C CA A GLN A 1 106 ? 1.784 11.209 -16.312 0.50 23.97 106 GLN A CA 1
ATOM 797 C CA B GLN A 1 106 ? 1.780 11.207 -16.306 0.50 24.10 106 GLN A CA 1
ATOM 798 C C . GLN A 1 106 ? 1.608 12.426 -17.192 1.00 24.11 106 GLN A C 1
ATOM 799 O O . GLN A 1 106 ? 0.498 12.742 -17.621 1.00 24.47 106 GLN A O 1
AT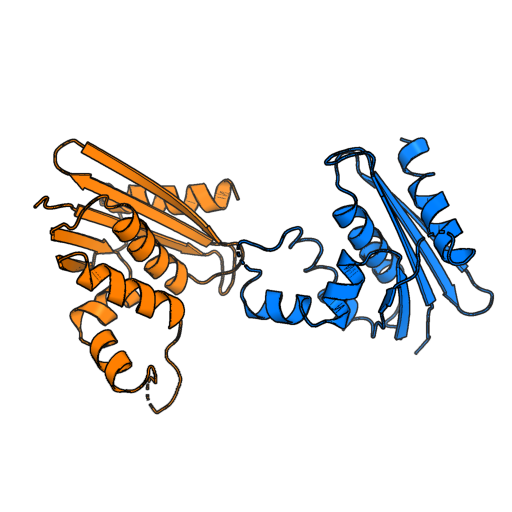OM 810 N N . GLU A 1 107 ? 2.697 13.138 -17.417 1.00 23.36 107 GLU A N 1
ATOM 811 C CA . GLU A 1 107 ? 2.658 14.302 -18.292 1.00 24.98 107 GLU A CA 1
ATOM 812 C C . GLU A 1 107 ? 2.375 13.875 -19.726 1.00 24.56 107 GLU A C 1
ATOM 813 O O . GLU A 1 107 ? 1.575 14.499 -20.411 1.00 25.92 107 GLU A O 1
ATOM 819 N N A ILE A 1 108 ? 3.022 12.806 -20.160 0.50 24.20 108 ILE A N 1
ATOM 820 N N B ILE A 1 108 ? 3.058 12.829 -20.180 0.50 24.94 108 ILE A N 1
ATOM 821 C CA A ILE A 1 108 ? 2.837 12.295 -21.514 0.50 23.35 108 ILE A CA 1
ATOM 822 C CA B ILE A 1 108 ? 2.828 12.268 -21.517 0.50 24.57 108 ILE A CA 1
ATOM 823 C C A ILE A 1 108 ? 1.416 11.797 -21.718 0.50 23.91 108 ILE A C 1
ATOM 824 C C B ILE A 1 108 ? 1.370 11.898 -21.672 0.50 24.55 108 ILE A C 1
ATOM 825 O O A ILE A 1 108 ? 0.857 11.969 -22.804 0.50 23.76 108 ILE A O 1
ATOM 826 O O B ILE A 1 108 ? 0.735 12.255 -22.671 0.50 24.24 108 ILE A O 1
ATOM 835 N N . LEU A 1 109 ? 0.817 11.194 -20.686 1.00 23.69 109 LEU A N 1
ATOM 836 C CA . LEU A 1 109 ? -0.606 10.825 -20.748 1.00 24.13 109 LEU A CA 1
ATOM 837 C C . LEU A 1 109 ? -1.506 12.039 -21.011 1.00 23.92 109 LEU A C 1
ATOM 838 O O . LEU A 1 109 ? -2.414 11.978 -21.846 1.00 25.31 109 LEU A O 1
ATOM 843 N N . LYS A 1 110 ? -1.279 13.130 -20.279 1.00 23.33 110 LYS A N 1
ATOM 844 C CA . LYS A 1 110 ? -2.055 14.329 -20.449 1.00 23.82 110 LYS A CA 1
ATOM 845 C C . LYS A 1 110 ? -1.896 14.927 -21.849 1.00 23.14 110 LYS A C 1
ATOM 846 O O . LYS A 1 110 ? -2.871 15.297 -22.515 1.00 23.18 110 LYS A O 1
ATOM 852 N N . LEU A 1 111 ? -0.676 14.971 -22.313 1.00 22.59 111 LEU A N 1
ATOM 853 C CA . LEU A 1 111 ? -0.369 15.630 -23.580 1.00 22.79 111 LEU A CA 1
ATOM 854 C C . LEU A 1 111 ? -0.862 14.833 -24.768 1.00 23.45 111 LEU A C 1
ATOM 855 O O . LEU A 1 111 ? -1.135 15.389 -25.818 1.00 24.21 111 LEU A O 1
ATOM 860 N N . THR A 1 112 ? -0.926 13.512 -24.621 1.00 23.71 112 THR A N 1
ATOM 861 C CA . THR A 1 112 ? -1.461 12.635 -25.698 1.00 23.05 112 THR A CA 1
ATOM 862 C C . THR A 1 112 ? -2.979 12.490 -25.657 1.00 22.14 112 THR A C 1
ATOM 863 O O . THR A 1 112 ? -3.547 11.785 -26.461 1.00 22.52 112 THR A O 1
ATOM 867 N N . THR A 1 113 ? -3.624 13.141 -24.689 1.00 23.45 113 THR A N 1
ATOM 868 C CA . THR A 1 113 ? -5.032 13.440 -24.729 1.00 23.00 113 THR A CA 1
ATOM 869 C C . THR A 1 113 ? -5.295 14.773 -25.441 1.00 23.11 113 THR A C 1
ATOM 870 O O . THR A 1 113 ? -6.244 14.894 -26.226 1.00 24.09 113 THR A O 1
ATOM 874 N N . LEU A 1 114 ? -4.486 15.779 -25.163 1.00 21.99 114 LEU A N 1
ATOM 875 C CA . LEU A 1 114 ? -4.623 17.075 -25.842 1.00 22.23 114 LEU A CA 1
ATOM 876 C C . LEU A 1 114 ? -4.349 16.947 -27.316 1.00 21.88 114 LEU A C 1
ATOM 877 O O . LEU A 1 114 ? -4.997 17.622 -28.118 1.00 21.95 114 LEU A O 1
ATOM 882 N N . HIS A 1 115 ? -3.345 16.148 -27.665 1.00 22.20 115 HIS A N 1
ATOM 883 C CA . HIS A 1 115 ? -2.888 16.032 -29.039 1.00 21.66 115 HIS A CA 1
ATOM 884 C C . HIS A 1 115 ? -3.010 14.606 -29.481 1.00 21.57 115 HIS A C 1
ATOM 885 O O . HIS A 1 115 ? -2.865 13.693 -28.662 1.00 23.50 115 HIS A O 1
ATOM 892 N N . ARG A 1 116 ? -3.252 14.389 -30.772 1.00 20.58 116 ARG A N 1
ATOM 893 C CA . ARG A 1 116 ? -3.336 13.023 -31.309 1.00 21.69 116 ARG A CA 1
ATOM 894 C C . ARG A 1 116 ? -2.005 12.699 -31.935 1.00 21.19 116 ARG A C 1
ATOM 895 O O . ARG A 1 116 ? -1.660 13.208 -33.006 1.00 21.19 116 ARG A O 1
ATOM 903 N N . VAL A 1 117 ? -1.201 11.943 -31.198 1.00 21.00 117 VAL A N 1
ATOM 904 C CA . VAL A 1 117 ? 0.221 11.770 -31.497 1.00 21.04 117 VAL A CA 1
ATOM 905 C C . VAL A 1 117 ? 0.546 10.376 -32.012 1.00 20.75 117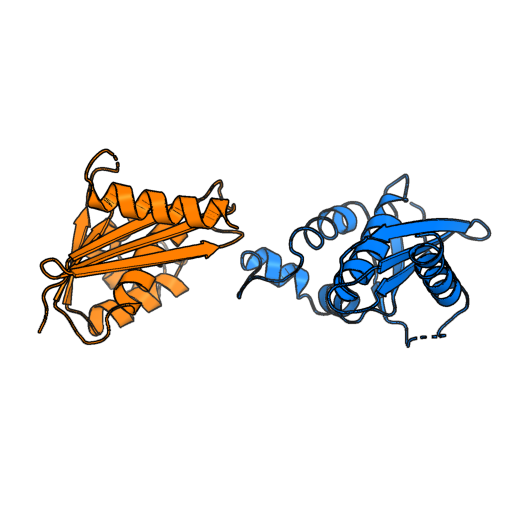 VAL A C 1
ATOM 906 O O . VAL A 1 117 ? 0.143 9.381 -31.443 1.00 23.07 117 VAL A O 1
ATOM 910 N N A THR A 1 118 ? 1.322 10.354 -33.097 0.40 20.17 118 THR A N 1
ATOM 911 N N B THR A 1 118 ? 1.272 10.335 -33.117 0.60 22.31 118 THR A N 1
ATOM 912 C CA A THR A 1 118 ? 1.866 9.129 -33.679 0.40 19.75 118 THR A CA 1
ATOM 913 C CA B THR A 1 118 ? 1.851 9.098 -33.595 0.60 22.06 118 THR A CA 1
ATOM 914 C C A THR A 1 118 ? 3.377 9.173 -33.510 0.40 20.54 118 THR A C 1
ATOM 915 C C B THR A 1 118 ? 3.341 9.231 -33.335 0.60 22.37 118 THR A C 1
ATOM 916 O O A THR A 1 118 ? 4.026 10.061 -34.056 0.40 19.62 118 THR A O 1
ATOM 917 O O B THR A 1 118 ? 3.921 10.278 -33.545 0.60 23.42 118 THR A O 1
ATOM 924 N N . PHE A 1 119 ? 3.924 8.159 -32.847 1.00 21.56 119 PHE A N 1
ATOM 925 C CA . PHE A 1 119 ? 5.336 8.111 -32.481 1.00 21.39 119 PHE A CA 1
ATOM 926 C C . PHE A 1 119 ? 6.084 7.224 -33.487 1.00 21.31 119 PHE A C 1
ATOM 927 O O . PHE A 1 119 ? 5.640 6.103 -33.802 1.00 21.03 119 PHE A O 1
ATOM 935 N N . HIS A 1 120 ? 7.253 7.696 -33.892 1.00 22.54 120 HIS A N 1
ATOM 936 C CA . HIS A 1 120 ? 8.103 7.013 -34.831 1.00 21.32 120 HIS A CA 1
ATOM 937 C C . HIS A 1 120 ? 9.489 6.917 -34.262 1.00 21.42 120 HIS A C 1
ATOM 938 O O . HIS A 1 120 ? 10.033 7.912 -33.808 1.00 22.97 120 HIS A O 1
ATOM 945 N N . LYS A 1 121 ? 10.054 5.731 -34.316 1.00 21.25 121 LYS A N 1
ATOM 946 C CA . LYS A 1 121 ? 11.451 5.492 -33.930 1.00 22.00 121 LYS A CA 1
ATOM 947 C C . LYS A 1 121 ? 12.397 5.808 -35.086 1.00 23.02 121 LYS A C 1
ATOM 948 O O . LYS A 1 121 ? 12.207 5.302 -36.225 1.00 22.71 121 LYS A O 1
ATOM 954 N N . VAL A 1 122 ? 13.435 6.586 -34.795 1.00 23.30 122 VAL A N 1
ATOM 955 C CA . VAL A 1 122 ? 14.474 6.813 -35.777 1.00 24.02 122 VAL A CA 1
ATOM 956 C C . VAL A 1 122 ? 15.718 6.067 -35.385 1.00 26.10 122 VAL A C 1
ATOM 957 O O . VAL A 1 122 ? 15.876 5.730 -34.211 1.00 26.51 122 VAL A O 1
ATOM 961 N N . LYS A 1 123 ? 16.575 5.805 -36.363 1.00 27.03 123 LYS A N 1
ATOM 962 C CA . LYS A 1 123 ? 17.731 4.933 -36.170 1.00 29.13 123 LYS A CA 1
ATOM 963 C C . LYS A 1 123 ? 18.958 5.774 -35.936 1.00 29.61 123 LYS A C 1
ATOM 964 O O . LYS A 1 123 ? 19.675 6.120 -36.854 1.00 30.37 123 LYS A O 1
ATOM 970 N N . GLY A 1 124 ? 19.177 6.101 -34.675 1.00 31.14 124 GLY A N 1
ATOM 971 C CA . GLY A 1 124 ? 20.193 7.070 -34.272 1.00 30.97 124 GLY A CA 1
ATOM 972 C C . GLY A 1 124 ? 19.595 8.469 -34.232 1.00 31.17 124 GLY A C 1
ATOM 973 O O . GLY A 1 124 ? 18.992 8.907 -35.212 1.00 31.44 124 GLY A O 1
ATOM 974 N N . SER A 1 126 ? 21.637 10.765 -36.178 1.00 34.28 126 SER A N 1
ATOM 975 C CA . SER A 1 126 ? 22.122 10.537 -37.537 1.00 33.43 126 SER A CA 1
ATOM 976 C C . SER A 1 126 ? 21.030 10.516 -38.614 1.00 32.87 126 SER A C 1
ATOM 977 O O . SER A 1 126 ? 21.305 10.795 -39.765 1.00 34.78 126 SER A O 1
ATOM 980 N N . ASP A 1 127 ? 19.817 10.126 -38.219 1.00 29.72 127 ASP A N 1
ATOM 981 C CA . ASP A 1 127 ? 18.793 9.556 -39.117 1.00 27.68 127 ASP A CA 1
ATOM 982 C C . ASP A 1 127 ? 18.286 10.536 -40.172 1.00 25.51 127 ASP A C 1
ATOM 983 O O . ASP A 1 127 ? 17.954 10.150 -41.303 1.00 26.06 127 ASP A O 1
ATOM 988 N N . ASN A 1 128 ? 18.222 11.804 -39.785 1.00 23.94 128 ASN A N 1
ATOM 989 C CA . ASN A 1 128 ? 17.721 12.876 -40.623 1.00 23.26 128 ASN A CA 1
ATOM 990 C C . ASN A 1 128 ? 18.193 14.190 -40.001 1.00 22.59 128 ASN A C 1
ATOM 991 O O . ASN A 1 128 ? 18.563 14.197 -38.816 1.00 22.76 128 ASN A O 1
ATOM 996 N N . PRO A 1 129 ? 18.190 15.290 -40.761 1.00 23.72 129 PRO A N 1
ATOM 997 C CA . PRO A 1 129 ? 18.765 16.548 -40.251 1.00 22.82 129 PRO A CA 1
ATOM 998 C C . PRO A 1 129 ? 17.979 17.190 -39.131 1.00 22.42 129 PRO A C 1
ATOM 999 O O . PRO A 1 129 ? 18.516 18.037 -38.401 1.00 21.30 129 PRO A O 1
ATOM 1003 N N . TYR A 1 130 ? 16.704 16.816 -39.002 1.00 21.39 130 TYR A N 1
ATOM 1004 C CA . TYR A 1 130 ? 15.839 17.426 -37.977 1.00 21.50 130 TYR A CA 1
ATOM 1005 C C . TYR A 1 130 ? 16.056 16.802 -36.612 1.00 21.27 130 TYR A C 1
ATOM 1006 O O . TYR A 1 130 ? 16.268 17.506 -35.631 1.00 21.77 130 TYR A O 1
ATOM 1015 N N . ASN A 1 131 ? 16.075 15.477 -36.529 1.00 21.56 131 ASN A N 1
ATOM 1016 C CA . ASN A 1 131 ? 16.549 14.861 -35.289 1.00 20.81 131 ASN A CA 1
ATOM 1017 C C . ASN A 1 131 ? 17.973 15.239 -34.990 1.00 21.21 131 ASN A C 1
ATOM 1018 O O . ASN A 1 131 ? 18.320 15.407 -33.847 1.00 22.87 131 ASN A O 1
ATOM 1023 N N . SER A 1 132 ? 18.822 15.375 -36.015 1.00 20.80 132 SER A N 1
ATOM 1024 C CA . SER A 1 132 ? 20.197 15.780 -35.739 1.00 21.00 132 SER A CA 1
ATOM 1025 C C . SER A 1 132 ? 20.222 17.161 -35.084 1.00 20.94 132 SER A C 1
ATOM 1026 O O . SER A 1 132 ? 21.029 17.422 -34.177 1.00 21.79 132 SER A O 1
ATOM 1029 N N . ARG A 1 133 ? 19.382 18.058 -35.571 1.00 21.34 133 ARG A N 1
ATOM 1030 C CA . ARG A 1 133 ? 19.326 19.405 -34.978 1.00 21.45 133 ARG A CA 1
ATOM 1031 C C . ARG A 1 133 ? 18.819 19.359 -33.545 1.00 21.64 133 ARG A C 1
ATOM 1032 O O . ARG A 1 133 ? 19.381 20.036 -32.662 1.00 21.46 133 ARG A O 1
ATOM 1040 N N . ALA A 1 134 ? 17.790 18.559 -33.300 1.00 21.80 134 ALA A N 1
ATOM 1041 C CA . ALA A 1 134 ? 17.274 18.359 -31.952 1.00 21.77 134 ALA A CA 1
ATOM 1042 C C . ALA A 1 134 ? 18.383 17.845 -31.006 1.00 22.13 134 ALA A C 1
ATOM 1043 O O . ALA A 1 134 ? 18.506 18.325 -29.855 1.00 22.73 134 ALA A O 1
ATOM 1045 N N . ASP A 1 135 ? 19.162 16.874 -31.478 1.00 22.10 135 ASP A N 1
ATOM 1046 C CA . ASP A 1 135 ? 20.313 16.350 -30.727 1.00 23.27 135 ASP A CA 1
ATOM 1047 C C . ASP A 1 135 ? 21.350 17.446 -30.431 1.00 23.10 135 ASP A C 1
ATOM 1048 O O . ASP A 1 135 ? 21.849 17.568 -29.292 1.00 22.01 135 ASP A O 1
ATOM 1053 N N . GLU A 1 136 ? 21.669 18.270 -31.449 1.00 22.26 136 GLU A N 1
ATOM 1054 C CA . GLU A 1 136 ? 22.606 19.366 -31.317 1.00 22.49 136 GLU A CA 1
ATOM 1055 C C . GLU A 1 136 ? 22.089 20.340 -30.264 1.00 20.64 136 GLU A C 1
ATOM 1056 O O . GLU A 1 136 ? 22.854 20.803 -29.434 1.00 21.18 136 GLU A O 1
ATOM 1062 N N . LEU A 1 137 ? 20.795 20.629 -30.282 1.00 22.18 137 LEU A N 1
ATOM 1063 C CA . LEU A 1 137 ? 20.214 21.560 -29.336 1.00 22.20 137 LEU A CA 1
ATOM 1064 C C . LEU A 1 137 ? 20.298 21.010 -27.898 1.00 21.82 137 LEU A C 1
ATOM 1065 O O . LEU A 1 137 ? 20.602 21.742 -26.955 1.00 22.24 137 LEU A O 1
ATOM 1070 N N . ALA A 1 138 ? 20.132 19.703 -27.750 1.00 21.42 138 ALA A N 1
ATOM 1071 C CA . ALA A 1 138 ? 20.224 19.083 -26.409 1.00 21.61 138 ALA A CA 1
ATOM 1072 C C . ALA A 1 138 ? 21.655 19.200 -25.884 1.00 21.53 138 ALA A C 1
ATOM 1073 O O . ALA A 1 138 ? 21.892 19.533 -24.714 1.00 22.06 138 ALA A O 1
ATOM 1075 N N . ARG A 1 139 ? 22.609 18.931 -26.760 1.00 20.86 139 ARG A N 1
ATOM 1076 C CA . ARG A 1 139 ? 24.017 19.000 -26.388 1.00 21.52 139 ARG A CA 1
ATOM 1077 C C . ARG A 1 139 ? 24.450 20.431 -26.119 1.00 20.57 139 ARG A C 1
ATOM 1078 O O . ARG A 1 139 ? 25.292 20.672 -25.242 1.00 21.18 139 ARG A O 1
ATOM 1086 N N A LEU A 1 140 ? 23.895 21.354 -26.897 0.50 21.43 140 LEU A N 1
ATOM 1087 N N B LEU A 1 140 ? 23.918 21.396 -26.858 0.50 20.09 140 LEU A N 1
ATOM 1088 C CA A LEU A 1 140 ? 24.076 22.794 -26.733 0.50 21.74 140 LEU A CA 1
ATOM 1089 C CA B LEU A 1 140 ? 24.264 22.788 -26.590 0.50 20.33 140 LEU A CA 1
ATOM 1090 C C A LEU A 1 140 ? 23.704 23.224 -25.317 0.50 21.50 140 LEU A C 1
ATOM 1091 C C B LEU A 1 140 ? 23.744 23.213 -25.229 0.50 20.52 140 LEU A C 1
ATOM 1092 O O A LEU A 1 140 ? 24.414 23.996 -24.683 0.50 21.35 140 LEU A O 1
ATOM 1093 O O B LEU A 1 140 ? 24.402 23.970 -24.526 0.50 20.14 140 LEU A O 1
ATOM 1102 N N . ALA A 1 141 ? 22.564 22.730 -24.835 1.00 20.43 141 ALA A N 1
ATOM 1103 C CA . ALA A 1 141 ? 22.075 23.048 -23.477 1.00 21.00 141 ALA A CA 1
ATOM 1104 C C . ALA A 1 141 ? 23.031 22.569 -22.380 1.00 20.52 141 ALA A C 1
ATOM 1105 O O . ALA A 1 141 ? 23.272 23.268 -21.432 1.00 20.97 141 ALA A O 1
ATOM 1107 N N . ILE A 1 142 ? 23.579 21.367 -22.542 1.00 20.31 142 ILE A N 1
ATOM 1108 C CA . ILE A 1 142 ? 24.558 20.850 -21.600 1.00 21.98 142 ILE A CA 1
ATOM 1109 C C . ILE A 1 142 ? 25.808 21.734 -21.623 1.00 22.04 142 ILE A C 1
ATOM 1110 O O . ILE A 1 142 ? 26.343 22.120 -20.574 1.00 22.25 142 ILE A O 1
ATOM 1115 N N . LYS A 1 143 ? 26.259 22.113 -22.811 1.00 23.20 143 LYS A N 1
ATOM 1116 C CA . LYS A 1 143 ? 27.517 22.866 -22.936 1.00 24.17 143 LYS A CA 1
ATOM 1117 C C . LYS A 1 143 ? 27.387 24.255 -22.343 1.00 24.15 143 LYS A C 1
ATOM 1118 O O . LYS A 1 143 ? 28.310 24.761 -21.688 1.00 24.35 143 LYS A O 1
ATOM 1124 N N . GLU A 1 144 ? 26.251 24.894 -22.599 1.00 25.06 144 GLU A N 1
ATOM 1125 C CA . GLU A 1 144 ? 25.936 26.210 -22.012 1.00 26.87 144 GLU A CA 1
ATOM 1126 C C . GLU A 1 144 ? 25.959 26.158 -20.457 1.00 27.00 144 GLU A C 1
ATOM 1127 O O . GLU A 1 144 ? 26.105 27.187 -19.800 1.00 27.17 144 GLU A O 1
ATOM 1133 N N . ASN A 1 145 ? 25.781 24.960 -19.885 1.00 28.05 145 ASN A N 1
ATOM 1134 C CA . ASN A 1 145 ? 25.816 24.742 -18.418 1.00 28.56 145 ASN A CA 1
ATOM 1135 C C . ASN A 1 145 ? 26.897 23.748 -17.940 1.00 29.48 145 ASN A C 1
ATOM 1136 O O . ASN A 1 145 ? 28.067 23.802 -18.345 1.00 30.72 145 ASN A O 1
ATOM 1141 N N A GLU B 1 2 ? 5.684 -23.032 15.743 0.50 29.75 2 GLU B N 1
ATOM 1142 N N B GLU B 1 2 ? 7.168 -24.247 18.239 0.50 26.15 2 GLU B N 1
ATOM 1143 C CA A GLU B 1 2 ? 5.947 -23.243 17.198 0.50 28.91 2 GLU B CA 1
ATOM 1144 C CA B GLU B 1 2 ? 6.446 -23.307 17.342 0.50 26.16 2 GLU B CA 1
ATOM 1145 C C A GLU B 1 2 ? 5.773 -21.924 17.953 0.50 27.71 2 GLU B C 1
ATOM 1146 C C B GLU B 1 2 ? 6.088 -21.991 18.067 0.50 26.16 2 GLU B C 1
ATOM 1147 O O A GLU B 1 2 ? 5.128 -21.884 18.985 0.50 26.97 2 GLU B O 1
ATOM 1148 O O B GLU B 1 2 ? 5.617 -22.035 19.195 0.50 25.56 2 GLU B O 1
ATOM 1159 N N . LYS B 1 3 ? 6.318 -20.844 17.410 1.00 26.20 3 LYS B N 1
ATOM 1160 C CA . LYS B 1 3 ? 6.173 -19.527 18.052 1.00 25.81 3 LYS B CA 1
ATOM 1161 C C . LYS B 1 3 ? 4.734 -19.021 17.977 1.00 24.87 3 LYS B C 1
ATOM 1162 O O . LYS B 1 3 ? 4.064 -19.256 16.986 1.00 23.95 3 LYS B O 1
ATOM 1168 N N . THR B 1 4 ? 4.275 -18.303 19.013 1.00 24.21 4 THR B N 1
ATOM 1169 C CA . THR B 1 4 ? 3.105 -17.430 18.860 1.00 23.12 4 THR B CA 1
ATOM 1170 C C . THR B 1 4 ? 3.548 -15.987 18.697 1.00 22.16 4 THR B C 1
ATOM 1171 O O . THR B 1 4 ? 4.245 -15.432 19.569 1.00 22.92 4 THR B O 1
ATOM 1175 N N A ILE B 1 5 ? 3.111 -15.376 17.602 0.50 21.50 5 ILE B N 1
ATOM 1176 N N B ILE B 1 5 ? 3.158 -15.420 17.557 0.50 21.60 5 ILE B N 1
ATOM 1177 C CA A ILE B 1 5 ? 3.563 -14.069 17.192 0.50 21.17 5 ILE B CA 1
ATOM 1178 C CA B ILE B 1 5 ? 3.512 -14.088 17.130 0.50 21.22 5 ILE B CA 1
ATOM 1179 C C A ILE B 1 5 ? 2.385 -13.145 16.950 0.50 20.57 5 ILE B C 1
ATOM 1180 C C B ILE B 1 5 ? 2.272 -13.221 17.170 0.50 20.66 5 ILE B C 1
ATOM 1181 O O A ILE B 1 5 ? 1.428 -13.488 16.252 0.50 20.05 5 ILE B O 1
ATOM 1182 O O B ILE B 1 5 ? 1.140 -13.697 16.913 0.50 20.14 5 ILE B O 1
ATOM 1191 N N . THR B 1 6 ? 2.476 -11.953 17.529 1.00 19.97 6 THR B N 1
ATOM 1192 C CA . THR B 1 6 ? 1.435 -10.953 17.365 1.00 2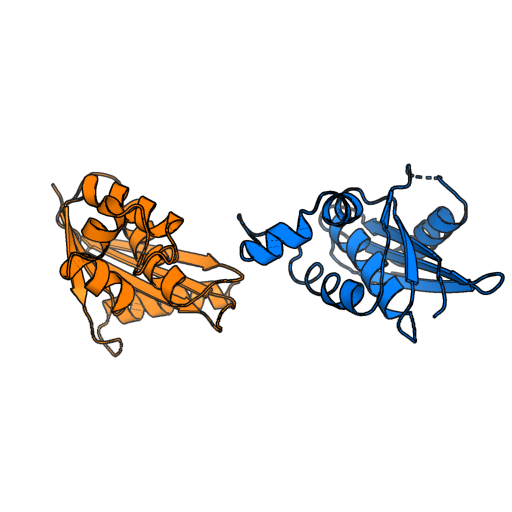0.95 6 THR B CA 1
ATOM 1193 C C . THR B 1 6 ? 1.905 -9.970 16.284 1.00 21.27 6 THR B C 1
ATOM 1194 O O . THR B 1 6 ? 3.074 -9.564 16.250 1.00 22.07 6 THR B O 1
ATOM 1198 N N . ILE B 1 7 ? 1.019 -9.651 15.348 1.00 20.64 7 ILE B N 1
ATOM 1199 C CA . ILE B 1 7 ? 1.336 -8.752 14.257 1.00 20.51 7 ILE B CA 1
ATOM 1200 C C . ILE B 1 7 ? 0.295 -7.665 14.202 1.00 20.40 7 ILE B C 1
ATOM 1201 O O . ILE B 1 7 ? -0.917 -7.958 14.191 1.00 21.30 7 ILE B O 1
ATOM 1206 N N . TYR B 1 8 ? 0.754 -6.417 14.166 1.00 20.13 8 TYR B N 1
ATOM 1207 C CA . TYR B 1 8 ? -0.120 -5.267 13.998 1.00 21.23 8 TYR B CA 1
ATOM 1208 C C . TYR B 1 8 ? 0.151 -4.642 12.654 1.00 21.48 8 TYR B C 1
ATOM 1209 O O . TYR B 1 8 ? 1.293 -4.376 12.318 1.00 22.33 8 TYR B O 1
ATOM 1218 N N . THR B 1 9 ? -0.897 -4.483 11.851 1.00 21.57 9 THR B N 1
ATOM 1219 C CA . THR B 1 9 ? -0.741 -4.024 10.512 1.00 22.94 9 THR B CA 1
ATOM 1220 C C . THR B 1 9 ? -1.520 -2.753 10.230 1.00 23.99 9 THR B C 1
ATOM 1221 O O . THR B 1 9 ? -2.546 -2.501 10.841 1.00 25.36 9 THR B O 1
ATOM 1225 N N . ASP B 1 10 ? -1.021 -1.951 9.297 1.00 24.65 10 ASP B N 1
ATOM 1226 C CA . ASP B 1 10 ? -1.717 -0.761 8.861 1.00 24.24 10 ASP B CA 1
ATOM 1227 C C . ASP B 1 10 ? -1.353 -0.364 7.468 1.00 24.88 10 ASP B C 1
ATOM 1228 O O . ASP B 1 10 ? -0.243 -0.562 7.034 1.00 24.16 10 ASP B O 1
ATOM 1233 N N . GLY B 1 11 ? -2.335 0.212 6.772 1.00 24.94 11 GLY B N 1
ATOM 1234 C CA . GLY B 1 11 ? -2.099 0.726 5.428 1.00 25.83 11 GLY B CA 1
ATOM 1235 C C . GLY B 1 11 ? -2.786 2.047 5.282 1.00 25.84 11 GLY B C 1
ATOM 1236 O O . GLY B 1 11 ? -3.807 2.301 5.945 1.00 29.08 11 GLY B O 1
ATOM 1237 N N . ALA B 1 12 ? -2.200 2.903 4.464 1.00 26.19 12 ALA B N 1
ATOM 1238 C CA . ALA B 1 12 ? -2.646 4.280 4.243 1.00 27.64 12 ALA B CA 1
ATOM 1239 C C . ALA B 1 12 ? -2.537 4.594 2.744 1.00 26.93 12 ALA B C 1
ATOM 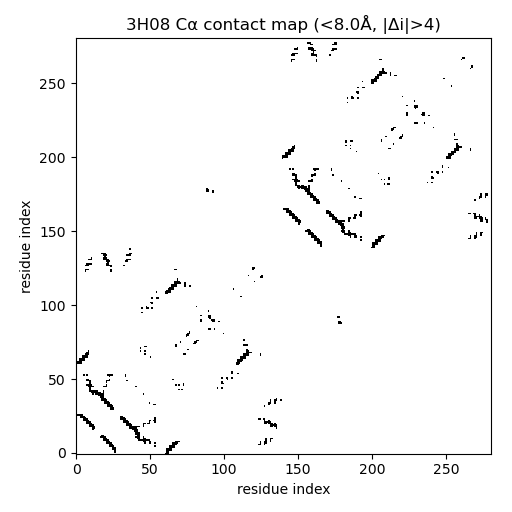1240 O O . ALA B 1 12 ? -1.598 4.199 2.119 1.00 25.38 12 ALA B O 1
ATOM 1242 N N . ALA B 1 13 ? -3.484 5.362 2.197 1.00 27.38 13 ALA B N 1
ATOM 1243 C CA . ALA B 1 13 ? -3.306 5.928 0.847 1.00 27.10 13 ALA B CA 1
ATOM 1244 C C . ALA B 1 13 ? -3.996 7.233 0.755 1.00 27.37 13 ALA B C 1
ATOM 1245 O O . ALA B 1 13 ? -5.053 7.406 1.363 1.00 26.63 13 ALA B O 1
ATOM 1247 N N . SER B 1 14 ? -3.450 8.091 -0.111 1.00 28.47 14 SER B N 1
ATOM 1248 C CA . SER B 1 14 ? -3.745 9.513 -0.113 1.00 30.68 14 SER B CA 1
ATOM 1249 C C . SER B 1 14 ? -4.909 9.775 -1.009 1.00 30.80 14 SER B C 1
ATOM 1250 O O . SER B 1 14 ? -5.363 10.915 -1.117 1.00 31.43 14 SER B O 1
ATOM 1253 N N . GLY B 1 15 ? -5.326 8.754 -1.740 1.00 29.49 15 GLY B N 1
ATOM 1254 C CA . GLY B 1 15 ? -6.434 8.880 -2.660 1.00 31.30 15 GLY B CA 1
ATOM 1255 C C . GLY B 1 15 ? -6.970 7.549 -3.133 1.00 31.49 15 GLY B C 1
ATOM 1256 O O . GLY B 1 15 ? -6.671 6.491 -2.566 1.00 31.55 15 GLY B O 1
ATOM 1257 N N . ASN B 1 16 ? -7.753 7.626 -4.204 1.00 32.57 16 ASN B N 1
ATOM 1258 C CA . ASN B 1 16 ? -8.455 6.474 -4.754 1.00 32.44 16 ASN B CA 1
ATOM 1259 C C . ASN B 1 16 ? -8.396 6.484 -6.302 1.00 31.57 16 ASN B C 1
ATOM 1260 O O . ASN B 1 16 ? -9.409 6.742 -6.970 1.00 31.69 16 ASN B O 1
ATOM 1265 N N . PRO B 1 17 ? -7.206 6.215 -6.878 1.00 30.66 17 PRO B N 1
ATOM 1266 C CA . PRO B 1 17 ? -5.972 5.851 -6.200 1.00 29.56 17 PRO B CA 1
ATOM 1267 C C . PRO B 1 17 ? -5.066 7.040 -5.861 1.00 28.57 17 PRO B C 1
ATOM 1268 O O . PRO B 1 17 ? -5.281 8.169 -6.328 1.00 28.54 17 PRO B O 1
ATOM 1272 N N . GLY B 1 18 ? -4.058 6.769 -5.035 1.00 27.17 18 GLY B N 1
ATOM 1273 C CA . GLY B 1 18 ? -2.968 7.692 -4.819 1.00 26.95 18 GLY B CA 1
ATOM 1274 C C . GLY B 1 18 ? -1.789 6.973 -4.196 1.00 26.03 18 GLY B C 1
ATOM 1275 O O . GLY B 1 18 ? -1.803 5.740 -4.056 1.00 25.34 18 GLY B O 1
ATOM 1276 N N . LYS B 1 19 ? -0.791 7.750 -3.777 1.00 25.80 19 LYS B N 1
ATOM 1277 C CA . LYS B 1 19 ? 0.395 7.212 -3.139 1.00 26.41 19 LYS B CA 1
ATOM 1278 C C . LYS B 1 19 ? -0.007 6.567 -1.820 1.00 24.71 19 LYS B C 1
ATOM 1279 O O . LYS B 1 19 ? -0.853 7.075 -1.083 1.00 25.54 19 LYS B O 1
ATOM 1285 N N . GLY B 1 20 ? 0.560 5.421 -1.546 1.00 23.67 20 GLY B N 1
ATOM 1286 C CA . GLY B 1 20 ? 0.196 4.723 -0.348 1.00 23.52 20 GLY B CA 1
ATOM 1287 C C . GLY B 1 20 ? 1.363 4.036 0.309 1.00 23.13 20 GLY B C 1
ATOM 1288 O O . GLY B 1 20 ? 2.451 3.915 -0.255 1.00 23.24 20 GLY B O 1
ATOM 1289 N N . GLY B 1 21 ? 1.118 3.580 1.527 1.00 23.38 21 GLY B N 1
ATOM 1290 C CA . GLY B 1 21 ? 2.102 2.825 2.232 1.00 23.42 21 GLY B CA 1
ATOM 1291 C C . GLY B 1 21 ? 1.482 1.814 3.141 1.00 23.36 21 GLY B C 1
ATOM 1292 O O . GLY B 1 21 ? 0.294 1.862 3.448 1.00 21.99 21 GLY B O 1
ATOM 1293 N N . TRP B 1 22 ? 2.332 0.914 3.588 1.00 23.07 22 TRP B N 1
ATOM 1294 C CA . TRP B 1 22 ? 1.939 -0.138 4.531 1.00 22.49 22 TRP B CA 1
ATOM 1295 C C . TRP B 1 22 ? 3.023 -0.308 5.592 1.00 21.97 22 TRP B C 1
ATOM 1296 O O . TRP B 1 22 ? 4.209 -0.016 5.359 1.00 22.23 22 TRP B O 1
ATOM 1307 N N . GLY B 1 23 ? 2.598 -0.788 6.756 1.00 21.61 23 GLY B N 1
ATOM 1308 C CA . GLY B 1 23 ? 3.502 -1.065 7.854 1.00 21.32 23 GLY B CA 1
ATOM 1309 C C . GLY B 1 23 ? 3.046 -2.268 8.646 1.00 21.70 23 GLY B C 1
ATOM 1310 O O . GLY B 1 23 ? 1.858 -2.531 8.777 1.00 21.98 23 GLY B O 1
ATOM 1311 N N . ALA B 1 24 ? 4.002 -2.978 9.213 1.00 22.18 24 ALA B N 1
ATOM 1312 C CA . ALA B 1 24 ? 3.666 -4.057 10.129 1.00 21.79 24 ALA B CA 1
ATOM 1313 C C . ALA B 1 24 ? 4.697 -4.131 11.245 1.00 21.43 24 ALA B C 1
ATOM 1314 O O . ALA B 1 24 ? 5.886 -3.942 11.032 1.00 22.51 24 ALA B O 1
ATOM 1316 N N . LEU B 1 25 ? 4.194 -4.388 12.433 1.00 21.34 25 LEU B N 1
ATOM 1317 C CA . LEU B 1 25 ? 4.987 -4.575 13.617 1.00 20.80 25 LEU B CA 1
ATOM 1318 C C . LEU B 1 25 ? 4.739 -6.011 14.079 1.00 21.54 25 LEU B C 1
ATOM 1319 O O . LEU B 1 25 ? 3.616 -6.354 14.412 1.00 21.43 25 LEU B O 1
ATOM 1324 N N . LEU B 1 26 ? 5.797 -6.814 14.118 1.00 21.65 26 LEU B N 1
ATOM 1325 C CA . LEU B 1 26 ? 5.759 -8.200 14.606 1.00 21.70 26 LEU B CA 1
ATOM 1326 C C . LEU B 1 26 ? 6.379 -8.255 15.987 1.00 22.36 26 LEU B C 1
ATOM 1327 O O . LEU B 1 26 ? 7.464 -7.719 16.186 1.00 21.32 26 LEU B O 1
ATOM 1332 N N . MET B 1 27 ? 5.706 -8.930 16.918 1.00 21.38 27 MET B N 1
ATOM 1333 C CA . MET B 1 27 ? 6.172 -9.022 18.278 1.00 23.43 27 MET B CA 1
ATOM 1334 C C . MET B 1 27 ? 6.209 -10.436 18.772 1.00 22.73 27 MET B C 1
ATOM 1335 O O . MET B 1 27 ? 5.264 -11.164 18.633 1.00 22.14 27 MET B O 1
ATOM 1340 N N . TYR B 1 28 ? 7.329 -10.801 19.369 1.00 23.82 28 TYR B N 1
ATOM 1341 C CA . TYR B 1 28 ? 7.454 -12.095 20.000 1.00 26.16 28 TYR B CA 1
ATOM 1342 C C . TYR B 1 28 ? 8.239 -11.906 21.280 1.00 26.96 28 TYR B C 1
ATOM 1343 O O . TYR B 1 28 ? 9.432 -11.629 21.229 1.00 27.29 28 TYR B O 1
ATOM 1352 N N . GLY B 1 29 ? 7.587 -12.006 22.437 1.00 28.43 29 GLY B N 1
ATOM 1353 C CA . GLY B 1 29 ? 8.283 -11.712 23.690 1.00 28.69 29 GLY B CA 1
ATOM 1354 C C . GLY B 1 29 ? 8.711 -10.255 23.665 1.00 29.69 29 GLY B C 1
ATOM 1355 O O . GLY B 1 29 ? 7.951 -9.392 23.210 1.00 31.52 29 GLY B O 1
ATOM 1356 N N . SER B 1 30 ? 9.938 -9.989 24.103 1.00 30.37 30 SER B N 1
ATOM 1357 C CA . SER B 1 30 ? 10.482 -8.624 24.110 1.00 30.23 30 SER B CA 1
ATOM 1358 C C . SER B 1 30 ? 11.112 -8.246 22.755 1.00 30.80 30 SER B C 1
ATOM 1359 O O . SER B 1 30 ? 11.659 -7.141 22.599 1.00 32.34 30 SER B O 1
ATOM 1362 N N . SER B 1 31 ? 10.981 -9.154 21.784 1.00 29.13 31 SER B N 1
ATOM 1363 C CA . SER B 1 31 ? 11.602 -9.041 20.482 1.00 28.66 31 SER B CA 1
ATOM 1364 C C . SER B 1 31 ? 10.592 -8.417 19.538 1.00 27.24 31 SER B C 1
ATOM 1365 O O . SER B 1 31 ? 9.394 -8.638 19.686 1.00 25.70 31 SER B O 1
ATOM 1368 N N . ARG B 1 32 ? 11.070 -7.606 18.594 1.00 26.38 32 ARG B N 1
ATOM 1369 C CA . ARG B 1 32 ? 10.187 -6.917 17.649 1.00 26.23 32 ARG B CA 1
ATOM 1370 C C . ARG B 1 32 ? 10.854 -6.837 16.282 1.00 23.90 32 ARG B C 1
ATOM 1371 O O . ARG B 1 32 ? 12.081 -6.803 16.172 1.00 24.35 32 ARG B O 1
ATOM 1379 N N . LYS B 1 33 ? 10.046 -6.834 15.244 1.00 22.39 33 LYS B N 1
ATOM 1380 C CA . LYS B 1 33 ? 10.510 -6.594 13.878 1.00 23.15 33 LYS B CA 1
ATOM 1381 C C . LYS B 1 33 ? 9.543 -5.642 13.232 1.00 22.31 33 LYS B C 1
ATOM 1382 O O . LYS B 1 33 ? 8.333 -5.790 13.422 1.00 21.85 33 LYS B O 1
ATOM 1388 N N . GLU B 1 34 ? 10.082 -4.618 12.564 1.00 21.30 34 GLU B N 1
ATOM 1389 C CA . GLU B 1 34 ? 9.285 -3.601 11.876 1.00 22.37 34 GLU B CA 1
ATOM 1390 C C . GLU B 1 34 ? 9.576 -3.685 10.384 1.00 21.72 34 GLU B C 1
ATOM 1391 O O . GLU B 1 34 ? 10.738 -3.784 9.971 1.00 24.26 34 GLU B O 1
ATOM 1397 N N . ILE B 1 35 ? 8.518 -3.662 9.583 1.00 22.06 35 ILE B N 1
ATOM 1398 C CA . ILE B 1 35 ? 8.626 -3.612 8.142 1.00 23.34 35 ILE B CA 1
ATOM 1399 C C . ILE B 1 35 ? 7.668 -2.555 7.599 1.00 23.16 35 ILE B C 1
ATOM 1400 O O . ILE B 1 35 ? 6.654 -2.257 8.200 1.00 24.50 35 ILE B O 1
ATOM 1405 N N . SER B 1 36 ? 7.963 -2.061 6.411 1.00 22.65 36 SER B N 1
ATOM 1406 C CA . SER B 1 36 ? 7.110 -1.084 5.773 1.00 22.16 36 SER B CA 1
ATOM 1407 C C . SER B 1 36 ? 7.471 -0.990 4.292 1.00 22.33 36 SER B C 1
ATOM 1408 O O . SER B 1 36 ? 8.564 -1.397 3.866 1.00 23.89 36 SER B O 1
ATOM 1411 N N . GLY B 1 37 ? 6.560 -0.411 3.521 1.00 22.67 37 GLY B N 1
ATOM 1412 C CA . GLY B 1 37 ? 6.821 -0.183 2.117 1.00 22.75 37 GLY B CA 1
ATOM 1413 C C . GLY B 1 37 ? 5.835 0.802 1.509 1.00 22.81 37 GLY B C 1
ATOM 1414 O O . GLY B 1 37 ? 4.868 1.222 2.136 1.00 22.40 37 GLY B O 1
ATOM 1415 N N . TYR B 1 38 ? 6.092 1.117 0.255 1.00 23.71 38 TYR B N 1
ATOM 1416 C CA . TYR B 1 38 ? 5.443 2.205 -0.466 1.00 23.53 38 TYR B CA 1
ATOM 1417 C C . TYR B 1 38 ? 4.820 1.670 -1.776 1.00 24.11 38 TYR B C 1
ATOM 1418 O O . TYR B 1 38 ? 5.335 0.729 -2.369 1.00 24.77 38 TYR B O 1
ATOM 1427 N N . ASP B 1 39 ? 3.747 2.303 -2.248 1.00 23.44 39 ASP B N 1
ATOM 1428 C CA . ASP B 1 39 ? 3.131 1.935 -3.543 1.00 23.48 39 ASP B CA 1
ATOM 1429 C C . ASP B 1 39 ? 2.715 3.269 -4.195 1.00 23.20 39 ASP B C 1
ATOM 1430 O O . ASP B 1 39 ? 2.043 4.089 -3.558 1.00 23.82 39 ASP B O 1
ATOM 1435 N N . PRO B 1 40 ? 3.187 3.543 -5.431 1.00 22.93 40 PRO B N 1
ATOM 1436 C CA . PRO B 1 40 ? 2.920 4.865 -5.995 1.00 23.28 40 PRO B CA 1
ATOM 1437 C C . PRO B 1 40 ? 1.463 5.165 -6.377 1.00 23.27 40 PRO B C 1
ATOM 1438 O O . PRO B 1 40 ? 1.102 6.345 -6.552 1.00 23.51 40 PRO B O 1
ATOM 1442 N N . ALA B 1 41 ? 0.652 4.124 -6.535 1.00 23.35 41 ALA B N 1
ATOM 1443 C CA . ALA B 1 41 ? -0.722 4.315 -6.974 1.00 23.73 41 ALA B CA 1
ATOM 1444 C C . ALA B 1 41 ? -1.543 3.143 -6.499 1.00 23.85 41 ALA B C 1
ATOM 1445 O O . ALA B 1 41 ? -1.485 2.054 -7.072 1.00 23.71 41 ALA B O 1
ATOM 1447 N N . THR B 1 42 ? -2.320 3.378 -5.456 1.00 23.49 42 THR B N 1
ATOM 1448 C CA . THR B 1 42 ? -3.001 2.295 -4.752 1.00 23.30 42 THR B CA 1
ATOM 1449 C C . THR B 1 42 ? -4.197 2.854 -3.992 1.00 23.78 42 THR B C 1
ATOM 1450 O O . THR B 1 42 ? -4.520 4.053 -4.090 1.00 23.82 42 THR B O 1
ATOM 1454 N N . THR B 1 43 ? -4.860 1.985 -3.251 1.00 23.68 43 THR B N 1
ATOM 1455 C CA . THR B 1 43 ? -6.041 2.336 -2.487 1.00 23.90 43 THR B CA 1
ATOM 1456 C C . THR B 1 43 ? -5.790 1.939 -1.031 1.00 23.40 43 THR B C 1
ATOM 1457 O O . THR B 1 43 ? -4.949 1.077 -0.735 1.00 24.15 43 THR B O 1
ATOM 1461 N N . ASN B 1 44 ? -6.589 2.514 -0.139 1.00 23.90 44 ASN B N 1
ATOM 1462 C CA . ASN B 1 44 ? -6.582 2.143 1.264 1.00 24.42 44 ASN B CA 1
ATOM 1463 C C . ASN B 1 44 ? -6.769 0.648 1.459 1.00 24.00 44 ASN B C 1
ATOM 1464 O O . ASN B 1 44 ? -6.020 0.025 2.181 1.00 24.40 44 ASN B O 1
ATOM 1469 N N . ASN B 1 45 ? -7.776 0.076 0.817 1.00 22.97 45 ASN B N 1
ATOM 1470 C CA . ASN B 1 45 ? -8.016 -1.376 0.930 1.00 23.19 45 ASN B CA 1
ATOM 1471 C C . ASN B 1 45 ? -6.809 -2.192 0.522 1.00 22.79 45 ASN B C 1
ATOM 1472 O O . ASN B 1 45 ? -6.467 -3.161 1.169 1.00 22.53 45 ASN B O 1
ATOM 1477 N N . ARG B 1 46 ? -6.151 -1.830 -0.580 1.00 21.93 46 ARG B N 1
ATOM 1478 C CA . ARG B 1 46 ? -5.019 -2.640 -1.021 1.00 22.23 46 ARG B CA 1
ATOM 1479 C C . ARG B 1 46 ? -3.867 -2.538 -0.075 1.00 21.10 46 ARG B C 1
ATOM 1480 O O . ARG B 1 46 ? -3.188 -3.529 0.171 1.00 22.52 46 ARG B O 1
ATOM 1488 N N . MET B 1 47 ? -3.669 -1.361 0.516 1.00 22.37 47 MET B N 1
ATOM 1489 C CA . MET B 1 47 ? -2.556 -1.209 1.482 1.00 22.58 47 MET B CA 1
ATOM 1490 C C . MET B 1 47 ? -2.866 -1.931 2.781 1.00 22.72 47 MET B C 1
ATOM 1491 O O . MET B 1 47 ? -1.953 -2.485 3.424 1.00 23.83 47 MET B O 1
ATOM 1496 N N . GLU B 1 48 ? -4.143 -1.954 3.179 1.00 23.24 48 GLU B N 1
ATOM 1497 C CA . GLU B 1 48 ? -4.545 -2.696 4.361 1.00 25.61 48 GLU B CA 1
ATOM 1498 C C . GLU B 1 48 ? -4.252 -4.192 4.193 1.00 25.11 48 GLU B C 1
ATOM 1499 O O . GLU B 1 48 ? -3.746 -4.862 5.126 1.00 26.58 48 GLU B O 1
ATOM 1505 N N . LEU B 1 49 ? -4.535 -4.739 2.995 1.00 24.07 49 LEU B N 1
ATOM 1506 C CA . LEU B 1 49 ? -4.214 -6.149 2.704 1.00 24.02 49 LEU B CA 1
ATOM 1507 C C . LEU B 1 49 ? -2.732 -6.371 2.587 1.00 23.65 49 LEU B C 1
ATOM 1508 O O . LEU B 1 49 ? -2.208 -7.372 3.075 1.00 23.58 49 LEU B O 1
ATOM 1513 N N . MET B 1 50 ? -2.063 -5.504 1.852 1.00 23.38 50 MET B N 1
ATOM 1514 C CA . MET B 1 50 ? -0.626 -5.652 1.680 1.00 24.14 50 MET B CA 1
ATOM 1515 C C . MET B 1 50 ? 0.112 -5.681 3.025 1.00 23.45 50 MET B C 1
ATOM 1516 O O . MET B 1 50 ? 1.108 -6.428 3.204 1.00 24.44 50 MET B O 1
ATOM 1521 N N . ALA B 1 51 ? -0.311 -4.849 3.984 1.00 23.30 51 ALA B N 1
ATOM 1522 C CA . ALA B 1 51 ? 0.362 -4.839 5.290 1.00 23.84 51 ALA B CA 1
ATOM 1523 C C . ALA B 1 51 ? 0.302 -6.237 5.942 1.00 23.38 51 ALA B C 1
ATOM 1524 O O . ALA B 1 51 ? 1.283 -6.694 6.532 1.00 23.81 51 ALA B O 1
ATOM 1526 N N . ALA B 1 52 ? -0.846 -6.892 5.832 1.00 23.09 52 ALA B N 1
ATOM 1527 C CA . ALA B 1 52 ? -1.026 -8.228 6.395 1.00 23.14 52 ALA B CA 1
ATOM 1528 C C . ALA B 1 52 ? -0.189 -9.261 5.624 1.00 23.57 52 ALA B C 1
ATOM 1529 O O . ALA B 1 52 ? 0.448 -10.134 6.231 1.00 23.34 52 ALA B O 1
ATOM 1531 N N . ILE B 1 53 ? -0.182 -9.175 4.289 1.00 22.89 53 ILE B N 1
ATOM 1532 C CA . ILE B 1 53 ? 0.622 -10.088 3.469 1.00 22.15 53 ILE B CA 1
ATOM 1533 C C . ILE B 1 53 ? 2.108 -9.973 3.840 1.00 21.78 53 ILE B C 1
ATOM 1534 O O . ILE B 1 53 ? 2.756 -10.949 4.086 1.00 22.25 53 ILE B O 1
ATOM 1539 N N . LYS B 1 54 ? 2.614 -8.747 3.885 1.00 21.78 54 LYS B N 1
ATOM 1540 C CA . LYS B 1 54 ? 4.047 -8.525 4.131 1.00 22.11 54 LYS B CA 1
ATOM 1541 C C . LYS B 1 54 ? 4.394 -8.924 5.573 1.00 22.65 54 LYS B C 1
ATOM 1542 O O . LYS B 1 54 ? 5.451 -9.486 5.809 1.00 24.00 54 LYS B O 1
ATOM 1548 N N . GLY B 1 55 ? 3.491 -8.671 6.525 1.00 22.62 55 GLY B N 1
ATOM 1549 C CA . GLY B 1 55 ? 3.736 -9.052 7.913 1.00 22.63 55 GLY B CA 1
ATOM 1550 C C . GLY B 1 55 ? 3.859 -10.563 7.994 1.00 22.31 55 GLY B C 1
ATOM 1551 O O . GLY B 1 55 ? 4.779 -11.092 8.592 1.00 23.05 55 GLY B O 1
ATOM 1552 N N . LEU B 1 56 ? 2.931 -11.270 7.367 1.00 22.36 56 LEU B N 1
ATOM 1553 C CA . LEU B 1 56 ? 2.987 -12.738 7.359 1.00 22.41 56 LEU B CA 1
ATOM 1554 C C . LEU B 1 56 ? 4.220 -13.264 6.581 1.00 22.60 56 LEU B C 1
ATOM 1555 O O . LEU B 1 56 ? 4.857 -14.249 6.987 1.00 23.30 56 LEU B O 1
ATOM 1560 N N . GLU B 1 57 ? 4.583 -12.599 5.489 1.00 23.10 57 GLU B N 1
ATOM 1561 C CA . GLU B 1 57 ? 5.758 -12.972 4.725 1.00 23.08 57 GLU B CA 1
ATOM 1562 C C . GLU B 1 57 ? 7.063 -12.819 5.497 1.00 22.97 57 GLU B C 1
ATOM 1563 O O . GLU B 1 57 ? 8.049 -13.475 5.148 1.00 23.80 57 GLU B O 1
ATOM 1569 N N . ALA B 1 58 ? 7.067 -11.938 6.489 1.00 22.66 58 ALA B N 1
ATOM 1570 C CA . ALA B 1 58 ? 8.244 -11.671 7.320 1.00 23.01 58 ALA B CA 1
ATOM 1571 C C . ALA B 1 58 ? 8.564 -12.774 8.309 1.00 23.71 58 ALA B C 1
ATOM 1572 O O . ALA B 1 58 ? 9.643 -12.759 8.974 1.00 26.43 58 ALA B O 1
ATOM 1574 N N . LEU B 1 59 ? 7.633 -13.686 8.480 1.00 23.99 59 LEU B N 1
ATOM 1575 C CA . LEU B 1 59 ? 7.834 -14.821 9.377 1.00 24.03 59 LEU B CA 1
ATOM 1576 C C . LEU B 1 59 ? 8.787 -15.833 8.766 1.00 24.22 59 LEU B C 1
ATOM 1577 O O . LEU B 1 59 ? 8.555 -16.315 7.670 1.00 25.36 59 LEU B O 1
ATOM 1582 N N . LYS B 1 60 ? 9.855 -16.179 9.497 1.00 25.27 60 LYS B N 1
ATOM 1583 C CA . LYS B 1 60 ? 10.899 -17.057 8.990 1.00 26.15 60 LYS B CA 1
ATOM 1584 C C . LYS B 1 60 ? 10.471 -18.530 8.966 1.00 25.23 60 LYS B C 1
ATOM 1585 O O . LYS B 1 60 ? 11.023 -19.341 8.225 1.00 26.17 60 LYS B O 1
ATOM 1591 N N . GLU B 1 61 ? 9.544 -18.882 9.840 1.00 24.59 61 GLU B N 1
ATOM 1592 C CA . GLU B 1 61 ? 9.051 -20.249 9.905 1.00 25.11 61 GLU B CA 1
ATOM 1593 C C . GLU B 1 61 ? 7.568 -20.257 10.227 1.00 22.60 61 GLU B C 1
ATOM 1594 O O . GLU B 1 61 ? 7.048 -19.257 10.668 1.00 21.76 61 GLU B O 1
ATOM 1600 N N . PRO B 1 62 ? 6.884 -21.395 9.983 1.00 22.09 62 PRO B N 1
ATOM 1601 C CA . PRO B 1 62 ? 5.463 -21.503 10.287 1.00 22.31 62 PRO B CA 1
ATOM 1602 C C . PRO B 1 62 ? 5.191 -21.174 11.744 1.00 22.72 62 PRO B C 1
ATOM 1603 O O . PRO B 1 62 ? 5.950 -21.576 12.610 1.00 23.73 62 PRO B O 1
ATOM 1607 N N . ALA B 1 63 ? 4.148 -20.384 11.980 1.00 22.62 63 ALA B N 1
ATOM 1608 C CA . ALA B 1 63 ? 3.863 -19.871 13.305 1.00 22.86 63 ALA B CA 1
ATOM 1609 C C . ALA B 1 63 ? 2.388 -19.864 13.573 1.00 22.19 63 ALA B C 1
ATOM 1610 O O . ALA B 1 63 ? 1.589 -20.023 12.673 1.00 23.33 63 ALA B O 1
ATOM 1612 N N . ARG B 1 64 ? 2.026 -19.666 14.836 1.00 21.74 64 ARG B N 1
ATOM 1613 C CA . ARG B 1 64 ? 0.672 -19.293 15.196 1.00 21.28 64 ARG B CA 1
ATOM 1614 C C . ARG B 1 64 ? 0.654 -17.787 15.350 1.00 22.92 64 ARG B C 1
ATOM 1615 O O . ARG B 1 64 ? 1.505 -17.226 16.052 1.00 24.61 64 ARG B O 1
ATOM 1623 N N . VAL B 1 65 ? -0.315 -17.126 14.733 1.00 21.77 65 VAL B N 1
ATOM 1624 C CA . VAL B 1 65 ? -0.297 -15.671 14.649 1.00 22.52 65 VAL B CA 1
ATOM 1625 C C . VAL B 1 65 ? -1.617 -15.079 15.085 1.00 22.16 65 VAL B C 1
ATOM 1626 O O . VAL B 1 65 ? -2.671 -15.563 14.690 1.00 22.30 65 VAL B O 1
ATOM 1630 N N . GLN B 1 66 ? -1.555 -13.996 15.873 1.00 22.20 66 GLN B N 1
ATOM 1631 C CA . GLN B 1 66 ? -2.721 -13.151 16.101 1.00 21.58 66 GLN B CA 1
ATOM 1632 C C . GLN B 1 66 ? -2.416 -11.857 15.347 1.00 22.42 66 GLN B C 1
ATOM 1633 O O . GLN B 1 66 ? -1.453 -11.177 15.650 1.00 23.04 66 GLN B O 1
ATOM 1639 N N . LEU B 1 67 ? -3.257 -11.545 14.382 1.00 21.57 67 LEU B N 1
ATOM 1640 C CA . LEU B 1 67 ? -3.052 -10.379 13.565 1.00 22.05 67 LEU B CA 1
ATOM 1641 C C . LEU B 1 67 ? 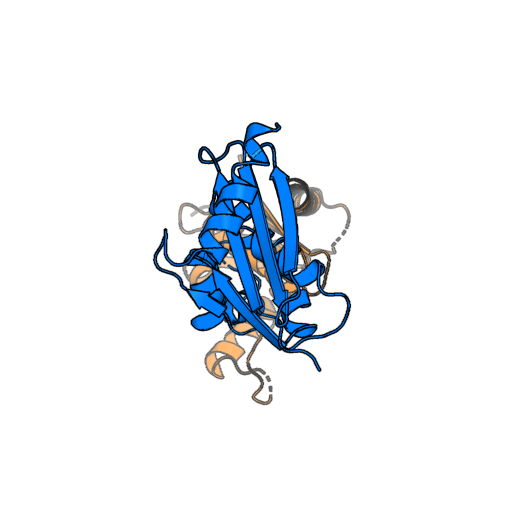-4.122 -9.343 13.828 1.00 21.03 67 LEU B C 1
ATOM 1642 O O . LEU B 1 67 ? -5.311 -9.616 13.733 1.00 21.53 67 LEU B O 1
ATOM 1647 N N . TYR B 1 68 ? -3.671 -8.157 14.217 1.00 21.91 68 TYR B N 1
ATOM 1648 C CA . TYR B 1 68 ? -4.535 -7.031 14.633 1.00 22.35 68 TYR B CA 1
ATOM 1649 C C . TYR B 1 68 ? -4.511 -5.940 13.594 1.00 21.44 68 TYR B C 1
ATOM 1650 O O . TYR B 1 68 ? -3.472 -5.386 13.274 1.00 22.86 68 TYR B O 1
ATOM 1659 N N . SER B 1 69 ? -5.681 -5.645 13.044 1.00 21.39 69 SER B N 1
ATOM 1660 C CA . SER B 1 69 ? -5.817 -4.684 11.983 1.00 21.85 69 SER B CA 1
ATOM 1661 C C . SER B 1 69 ? -7.050 -3.808 12.255 1.00 22.49 69 SER B C 1
ATOM 1662 O O . SER B 1 69 ? -8.050 -4.295 12.746 1.00 22.73 69 SER B O 1
ATOM 1665 N N . ASP B 1 70 ? -6.997 -2.538 11.897 1.00 23.40 70 ASP B N 1
ATOM 1666 C CA . ASP B 1 70 ? -8.224 -1.713 11.931 1.00 23.80 70 ASP B CA 1
ATOM 1667 C C . ASP B 1 70 ? -9.064 -1.780 10.656 1.00 23.37 70 ASP B C 1
ATOM 1668 O O . ASP B 1 70 ? -10.072 -1.078 10.543 1.00 24.14 70 ASP B O 1
ATOM 1673 N N . SER B 1 71 ? -8.666 -2.644 9.711 1.00 24.44 71 SER B N 1
ATOM 1674 C CA . SER B 1 71 ? -9.366 -2.774 8.447 1.00 24.51 71 SER B CA 1
ATOM 1675 C C . SER B 1 71 ? -10.553 -3.728 8.555 1.00 23.64 71 SER B C 1
ATOM 1676 O O . SER B 1 71 ? -10.360 -4.930 8.650 1.00 22.57 71 SER B O 1
ATOM 1679 N N . ALA B 1 72 ? -11.768 -3.206 8.488 1.00 24.61 72 ALA B N 1
ATOM 1680 C CA . ALA B 1 72 ? -12.950 -4.053 8.420 1.00 24.70 72 ALA B CA 1
ATOM 1681 C C . ALA B 1 72 ? -12.950 -4.908 7.160 1.00 24.79 72 ALA B C 1
ATOM 1682 O O . ALA B 1 72 ? -13.321 -6.090 7.183 1.00 24.19 72 ALA B O 1
ATOM 1684 N N . TYR B 1 73 ? -12.447 -4.337 6.075 1.00 24.82 73 TYR B N 1
ATOM 1685 C CA . TYR B 1 73 ? -12.305 -5.042 4.814 1.00 25.37 73 TYR B CA 1
ATOM 1686 C C . TYR B 1 73 ? -11.568 -6.363 4.974 1.00 25.17 73 TYR B C 1
ATOM 1687 O O . TYR B 1 73 ? -12.058 -7.417 4.604 1.00 25.15 73 TYR B O 1
ATOM 1696 N N . LEU B 1 74 ? -10.370 -6.293 5.542 1.00 23.95 74 LEU B N 1
ATOM 1697 C CA . LEU B 1 74 ? -9.601 -7.481 5.763 1.00 23.65 74 LEU B CA 1
ATOM 1698 C C . LEU B 1 74 ? -10.276 -8.381 6.806 1.00 23.02 74 LEU B C 1
ATOM 1699 O O . LEU B 1 74 ? -10.440 -9.552 6.581 1.00 23.00 74 LEU B O 1
ATOM 1704 N N . VAL B 1 75 ? -10.593 -7.849 7.977 1.00 23.54 75 VAL B N 1
ATOM 1705 C CA . VAL B 1 75 ? -11.008 -8.708 9.092 1.00 22.93 75 VAL B CA 1
ATOM 1706 C C . VAL B 1 75 ? -12.348 -9.392 8.801 1.00 22.42 75 VAL B C 1
ATOM 1707 O O . VAL B 1 75 ? -12.529 -10.579 9.095 1.00 22.42 75 VAL B O 1
ATOM 1711 N N . ASN B 1 76 ? -13.267 -8.666 8.190 1.00 22.73 76 ASN B N 1
ATOM 1712 C CA . ASN B 1 76 ? -14.578 -9.248 7.862 1.00 22.70 76 ASN B CA 1
ATOM 1713 C C . ASN B 1 76 ? -14.443 -10.338 6.811 1.00 22.57 76 ASN B C 1
ATOM 1714 O O . ASN B 1 76 ? -15.111 -11.378 6.891 1.00 23.14 76 ASN B O 1
ATOM 1719 N N . ALA B 1 77 ? -13.605 -10.116 5.807 1.00 22.54 77 ALA B N 1
ATOM 1720 C CA . ALA B 1 77 ? -13.389 -11.164 4.801 1.00 22.28 77 ALA B CA 1
ATOM 1721 C C . ALA B 1 77 ? -12.909 -12.452 5.446 1.00 22.04 77 ALA B C 1
ATOM 1722 O O . ALA B 1 77 ? -13.300 -13.551 5.039 1.00 21.66 77 ALA B O 1
ATOM 1724 N N . MET B 1 78 ? -12.019 -12.315 6.426 1.00 20.81 78 MET B N 1
ATOM 1725 C CA . MET B 1 78 ? -11.455 -13.481 7.082 1.00 22.68 78 MET B CA 1
ATOM 1726 C C . MET B 1 78 ? -12.423 -14.092 8.083 1.00 22.51 78 MET B C 1
ATOM 1727 O O . MET B 1 78 ? -12.563 -15.288 8.149 1.00 25.15 78 MET B O 1
ATOM 1732 N N . ASN B 1 79 ? -13.102 -13.276 8.875 1.00 22.82 79 ASN B N 1
ATOM 1733 C CA . ASN B 1 79 ? -13.903 -13.822 9.986 1.00 23.23 79 ASN B CA 1
ATOM 1734 C C . ASN B 1 79 ? -15.368 -14.109 9.654 1.00 23.63 79 ASN B C 1
ATOM 1735 O O . ASN B 1 79 ? -16.054 -14.804 10.413 1.00 23.81 79 ASN B O 1
ATOM 1740 N N . GLU B 1 80 ? -15.839 -13.574 8.538 1.00 23.47 80 GLU B N 1
ATOM 1741 C CA . GLU B 1 80 ? -17.244 -13.803 8.115 1.00 24.97 80 GLU B CA 1
ATOM 1742 C C . GLU B 1 80 ? -17.344 -14.853 6.996 1.00 26.24 80 GLU B C 1
ATOM 1743 O O . GLU B 1 80 ? -18.423 -15.058 6.424 1.00 28.07 80 GLU B O 1
ATOM 1749 N N . GLY B 1 81 ? -16.242 -15.523 6.676 1.00 27.81 81 GLY B N 1
ATOM 1750 C CA . GLY B 1 81 ? -16.264 -16.569 5.635 1.00 28.32 81 GLY B CA 1
ATOM 1751 C C . GLY B 1 81 ? -16.329 -16.079 4.193 1.00 29.40 81 GLY B C 1
ATOM 1752 O O . GLY B 1 81 ? -16.567 -16.882 3.276 1.00 29.49 81 GLY B O 1
ATOM 1753 N N . TRP B 1 82 ? -16.116 -14.778 3.967 1.00 30.12 82 TRP B N 1
ATOM 1754 C CA . TRP B 1 82 ? -16.295 -14.212 2.622 1.00 29.61 82 TRP B CA 1
ATOM 1755 C C . TRP B 1 82 ? -15.211 -14.673 1.699 1.00 29.87 82 TRP B C 1
ATOM 1756 O O . TRP B 1 82 ? -15.473 -15.013 0.531 1.00 29.92 82 TRP B O 1
ATOM 1767 N N . LEU B 1 83 ? -13.993 -14.697 2.194 1.00 29.80 83 LEU B N 1
ATOM 1768 C CA . LEU B 1 83 ? -12.888 -15.165 1.385 1.00 30.83 83 LEU B CA 1
ATOM 1769 C C . LEU B 1 83 ? -13.125 -16.627 0.945 1.00 31.89 83 LEU B C 1
ATOM 1770 O O . LEU B 1 83 ? -12.976 -16.965 -0.228 1.00 31.42 83 LEU B O 1
ATOM 1775 N N . LYS B 1 84 ? -13.540 -17.482 1.862 1.00 33.32 84 LYS B N 1
ATOM 1776 C CA . LYS B 1 84 ? -13.713 -18.897 1.534 1.00 32.69 84 LYS B CA 1
ATOM 1777 C C . LYS B 1 84 ? -14.791 -19.103 0.465 1.00 32.36 84 LYS B C 1
ATOM 1778 O O . LYS B 1 84 ? -14.682 -19.970 -0.405 1.00 31.83 84 LYS B O 1
ATOM 1784 N N . ARG B 1 85 ? -15.829 -18.286 0.548 1.00 31.73 85 ARG B N 1
ATOM 1785 C CA . ARG B 1 85 ? -16.895 -18.269 -0.432 1.00 31.95 85 ARG B CA 1
ATOM 1786 C C . ARG B 1 85 ? -16.450 -17.779 -1.805 1.00 30.53 85 ARG B C 1
ATOM 1787 O O . ARG B 1 85 ? -16.917 -18.297 -2.849 1.00 29.56 85 ARG B O 1
ATOM 1795 N N . TRP B 1 86 ? -15.606 -16.746 -1.810 1.00 29.72 86 TRP B N 1
ATOM 1796 C CA . TRP B 1 86 ? -15.132 -16.131 -3.054 1.00 29.91 86 TRP B CA 1
ATOM 1797 C C . TRP B 1 86 ? -14.335 -17.156 -3.840 1.00 30.26 86 TRP B C 1
ATOM 1798 O O . TRP B 1 86 ? -14.515 -17.329 -5.040 1.00 28.81 86 TRP B O 1
ATOM 1809 N N . VAL B 1 87 ? -13.461 -17.852 -3.139 1.00 31.95 87 VAL B N 1
ATOM 1810 C CA . VAL B 1 87 ? -12.738 -18.973 -3.699 1.00 33.55 87 VAL B CA 1
ATOM 1811 C C . VAL B 1 87 ? -13.688 -19.938 -4.385 1.00 34.15 87 VAL B C 1
ATOM 1812 O O . VAL B 1 87 ? -13.507 -20.293 -5.551 1.00 34.74 87 VAL B O 1
ATOM 1816 N N . LYS B 1 88 ? -14.686 -20.405 -3.647 1.00 34.64 88 LYS B N 1
ATOM 1817 C CA . LYS B 1 88 ? -15.549 -21.457 -4.160 1.00 35.01 88 LYS B CA 1
ATOM 1818 C C . LYS B 1 88 ? -16.428 -20.981 -5.342 1.00 34.37 88 LYS B C 1
ATOM 1819 O O . LYS B 1 88 ? -16.782 -21.776 -6.216 1.00 34.52 88 LYS B O 1
ATOM 1825 N N . ASN B 1 89 ? -16.729 -19.686 -5.389 1.00 33.34 89 ASN B N 1
ATOM 1826 C CA . ASN B 1 89 ? -17.535 -19.108 -6.465 1.00 32.67 89 ASN B CA 1
ATOM 1827 C C . ASN B 1 89 ? -16.687 -18.416 -7.548 1.00 30.99 89 ASN B C 1
ATOM 1828 O O . ASN B 1 89 ? -17.153 -17.495 -8.213 1.00 30.36 89 ASN B O 1
ATOM 1833 N N . GLY B 1 90 ? -15.441 -18.848 -7.711 1.00 29.72 90 GLY B N 1
ATOM 1834 C CA . GLY B 1 90 ? -14.585 -18.334 -8.775 1.00 28.90 90 GLY B CA 1
ATOM 1835 C C . GLY B 1 90 ? -14.298 -16.856 -8.684 1.00 27.53 90 GLY B C 1
ATOM 1836 O O . GLY B 1 90 ? -14.254 -16.164 -9.690 1.00 25.53 90 GLY B O 1
ATOM 1837 N N . TRP B 1 91 ? -14.096 -16.368 -7.456 1.00 27.15 91 TRP B N 1
ATOM 1838 C CA . TRP B 1 91 ? -13.739 -14.975 -7.219 1.00 27.87 91 TRP B CA 1
ATOM 1839 C C . TRP B 1 91 ? -14.727 -13.979 -7.792 1.00 28.03 91 TRP B C 1
ATOM 1840 O O . TRP B 1 91 ? -14.354 -12.906 -8.274 1.00 28.40 91 TRP B O 1
ATOM 1851 N N . LYS B 1 92 ? -15.998 -14.346 -7.760 1.00 28.44 92 LYS B N 1
ATOM 1852 C CA . LYS B 1 92 ? -17.042 -13.473 -8.243 1.00 28.31 92 LYS B CA 1
ATOM 1853 C C . LYS B 1 92 ? -17.989 -13.239 -7.087 1.00 27.16 92 LYS B C 1
ATOM 1854 O O . LYS B 1 92 ? -18.091 -14.080 -6.188 1.00 27.55 92 LYS B O 1
ATOM 1860 N N . THR B 1 93 ? -18.634 -12.074 -7.095 1.00 25.45 93 THR B N 1
ATOM 1861 C CA . THR B 1 93 ? -18.851 -11.334 -5.855 1.00 25.39 93 THR B CA 1
ATOM 1862 C C . THR B 1 93 ? -19.540 -10.020 -6.149 1.00 25.89 93 THR B C 1
ATOM 1863 O O . THR B 1 93 ? -20.601 -9.732 -5.599 1.00 28.80 93 THR B O 1
ATOM 1867 N N . ALA B 1 95 ? -23.451 -10.969 -6.784 1.00 44.62 95 ALA B N 1
ATOM 1868 C CA . ALA B 1 95 ? -23.787 -11.288 -8.166 1.00 44.40 95 ALA B CA 1
ATOM 1869 C C . ALA B 1 95 ? -22.582 -11.952 -8.842 1.00 44.47 95 ALA B C 1
ATOM 1870 O O . ALA B 1 95 ? -21.887 -12.736 -8.202 1.00 45.13 95 ALA B O 1
ATOM 1872 N N . LYS B 1 96 ? -22.336 -11.646 -10.119 1.00 44.14 96 LYS B N 1
ATOM 1873 C CA . LYS B 1 96 ? -21.215 -12.239 -10.860 1.00 43.18 96 LYS B CA 1
ATOM 1874 C C . LYS B 1 96 ? -20.110 -11.211 -11.159 1.00 42.54 96 LYS B C 1
ATOM 1875 O O . LYS B 1 96 ? -19.362 -11.356 -12.131 1.00 42.66 96 LYS B O 1
ATOM 1881 N N . LYS B 1 97 ? -20.011 -10.187 -10.306 1.00 41.48 97 LYS B N 1
ATOM 1882 C CA . LYS B 1 97 ? -18.940 -9.196 -10.367 1.00 40.17 97 LYS B CA 1
ATOM 1883 C C . LYS B 1 97 ? -17.660 -9.824 -9.823 1.00 38.39 97 LYS B C 1
ATOM 1884 O O . LYS B 1 97 ? -17.709 -10.449 -8.778 1.00 38.01 97 LYS B O 1
ATOM 1890 N N . PRO B 1 98 ? -16.526 -9.696 -10.544 1.00 36.36 98 PRO B N 1
ATOM 1891 C CA . PRO B 1 98 ? -15.256 -10.124 -9.939 1.00 35.64 98 PRO B CA 1
ATOM 1892 C C . PRO B 1 98 ? -14.920 -9.380 -8.660 1.00 34.31 98 PRO B C 1
ATOM 1893 O O . PRO B 1 98 ? -15.112 -8.155 -8.564 1.00 33.25 98 PRO B O 1
ATOM 1897 N N . VAL B 1 99 ? -14.439 -10.152 -7.694 1.00 32.71 99 VAL B N 1
ATOM 1898 C CA . VAL B 1 99 ? -13.900 -9.658 -6.429 1.00 32.18 99 VAL B CA 1
ATOM 1899 C C . VAL B 1 99 ? -12.766 -8.731 -6.729 1.00 30.04 99 VAL B C 1
ATOM 1900 O O . VAL B 1 99 ? -11.983 -8.996 -7.618 1.00 29.60 99 VAL B O 1
ATOM 1904 N N . GLU B 1 100 ? -12.660 -7.639 -5.983 1.00 28.54 100 GLU B N 1
ATOM 1905 C CA . GLU B 1 100 ? -11.540 -6.754 -6.147 1.00 27.84 100 GLU B CA 1
ATOM 1906 C C . GLU B 1 100 ? -10.299 -7.370 -5.466 1.00 26.22 100 GLU B C 1
ATOM 1907 O O . GLU B 1 100 ? -10.422 -8.118 -4.487 1.00 24.83 100 GLU B O 1
ATOM 1913 N N . ASN B 1 101 ? -9.119 -7.070 -6.008 1.00 24.36 101 ASN B N 1
ATOM 1914 C CA . ASN B 1 101 ? -7.835 -7.418 -5.362 1.00 24.15 101 ASN B CA 1
ATOM 1915 C C . ASN B 1 101 ? -7.588 -8.914 -5.253 1.00 22.93 101 ASN B C 1
ATOM 1916 O O . ASN B 1 101 ? -6.978 -9.372 -4.307 1.00 23.00 101 ASN B O 1
ATOM 1921 N N . ILE B 1 102 ? -7.992 -9.665 -6.276 1.00 22.73 102 ILE B N 1
ATOM 1922 C CA . ILE B 1 102 ? -7.842 -11.124 -6.261 1.00 23.13 102 ILE B CA 1
ATOM 1923 C C . ILE B 1 102 ? -6.396 -11.528 -6.039 1.00 22.97 102 ILE B C 1
ATOM 1924 O O . ILE B 1 102 ? -6.123 -12.513 -5.330 1.00 23.39 102 ILE B O 1
ATOM 1929 N N . ASP B 1 103 ? -5.481 -10.818 -6.709 1.00 23.67 103 ASP B N 1
ATOM 1930 C CA . ASP B 1 103 ? -4.053 -11.064 -6.544 1.00 24.30 103 ASP B CA 1
ATOM 1931 C C . ASP B 1 103 ? -3.651 -11.100 -5.075 1.00 25.35 103 ASP B C 1
ATOM 1932 O O . ASP B 1 103 ? -2.969 -12.028 -4.636 1.00 26.42 103 ASP B O 1
ATOM 1937 N N . LEU B 1 104 ? -4.148 -10.139 -4.304 1.00 24.41 104 LEU B N 1
ATOM 1938 C CA . LEU B 1 104 ? -3.789 -10.053 -2.886 1.00 24.39 104 LEU B CA 1
ATOM 1939 C C . LEU B 1 104 ? -4.479 -11.117 -2.032 1.00 23.73 104 LEU B C 1
ATOM 1940 O O . LEU B 1 104 ? -3.854 -11.750 -1.190 1.00 24.31 104 LEU B O 1
ATOM 1945 N N . TRP B 1 105 ? -5.759 -11.344 -2.269 1.00 23.91 105 TRP B N 1
ATOM 1946 C CA . TRP B 1 105 ? -6.448 -12.437 -1.577 1.00 23.64 105 TRP B CA 1
ATOM 1947 C C . TRP B 1 105 ? -5.820 -13.787 -1.835 1.00 23.63 105 TRP B C 1
ATOM 1948 O O . TRP B 1 105 ? -5.775 -14.596 -0.931 1.00 23.56 105 TRP B O 1
ATOM 1959 N N . GLN B 1 106 ? -5.298 -14.028 -3.035 1.00 24.33 106 GLN B N 1
ATOM 1960 C CA . GLN B 1 106 ? -4.651 -15.321 -3.325 1.00 25.00 106 GLN B CA 1
ATOM 1961 C C . GLN B 1 106 ? -3.382 -15.467 -2.483 1.00 24.50 106 GLN B C 1
ATOM 1962 O O . GLN B 1 106 ? -3.054 -16.563 -2.019 1.00 24.81 106 GLN B O 1
ATOM 1968 N N . GLU B 1 107 ? -2.697 -14.354 -2.251 1.00 23.57 107 GLU B N 1
ATOM 1969 C CA . GLU B 1 107 ? -1.508 -14.362 -1.399 1.00 25.49 107 GLU B CA 1
ATOM 1970 C C . GLU B 1 107 ? -1.888 -14.639 0.039 1.00 24.83 107 GLU B C 1
ATOM 1971 O O . GLU B 1 107 ? -1.250 -15.442 0.716 1.00 24.84 107 GLU B O 1
ATOM 1977 N N . ILE B 1 108 ? -2.975 -14.032 0.483 1.00 23.86 108 ILE B N 1
ATOM 1978 C CA . ILE B 1 108 ? -3.460 -14.248 1.853 1.00 24.82 108 ILE B CA 1
ATOM 1979 C C . ILE B 1 108 ? -3.834 -15.712 2.057 1.00 23.83 108 ILE B C 1
ATOM 1980 O O . ILE B 1 108 ? -3.544 -16.277 3.098 1.00 23.08 108 ILE B O 1
ATOM 1985 N N . LEU B 1 109 ? -4.476 -16.326 1.053 1.00 23.21 109 LEU B N 1
ATOM 1986 C CA . LEU B 1 109 ? -4.848 -17.745 1.125 1.00 23.93 109 LEU B CA 1
ATOM 1987 C C . LEU B 1 109 ? -3.628 -18.637 1.327 1.00 23.73 109 LEU B C 1
ATOM 1988 O O . LEU B 1 109 ? -3.628 -19.549 2.185 1.00 24.74 109 LEU B O 1
ATOM 1993 N N . LYS B 1 110 ? -2.573 -18.368 0.587 1.00 23.07 110 LYS B N 1
ATOM 1994 C CA . LYS B 1 110 ? -1.326 -19.136 0.749 1.00 23.48 110 LYS B CA 1
ATOM 1995 C C . LYS B 1 110 ? -0.719 -18.947 2.152 1.00 21.98 110 LYS B C 1
ATOM 1996 O O . LYS B 1 110 ? -0.308 -19.904 2.807 1.00 22.51 110 LYS B O 1
ATOM 2002 N N . LEU B 1 111 ? -0.674 -17.720 2.599 1.00 21.13 111 LEU B N 1
ATOM 2003 C CA . LEU B 1 111 ? -0.031 -17.397 3.868 1.00 21.62 111 LEU B CA 1
ATOM 2004 C C . LEU B 1 111 ? -0.793 -17.906 5.072 1.00 21.78 111 LEU B C 1
ATOM 2005 O O . LEU B 1 111 ? -0.190 -18.221 6.113 1.00 23.06 111 LEU B O 1
ATOM 2010 N N . THR B 1 112 ? -2.111 -17.969 4.964 1.00 22.61 112 THR B N 1
ATOM 2011 C CA . THR B 1 112 ? -2.921 -18.514 6.033 1.00 22.00 112 THR B CA 1
ATOM 2012 C C . THR B 1 112 ? -3.034 -20.076 5.984 1.00 21.67 112 THR B C 1
ATOM 2013 O O . THR B 1 112 ? -3.680 -20.695 6.845 1.00 23.33 112 THR B O 1
ATOM 2017 N N . THR B 1 113 ? -2.379 -20.709 5.003 1.00 21.29 113 THR B N 1
ATOM 2018 C CA . THR B 1 113 ? -2.082 -22.136 5.030 1.00 21.32 113 THR B CA 1
ATOM 2019 C C . THR B 1 113 ? -0.725 -22.359 5.687 1.00 21.20 113 THR B C 1
ATOM 2020 O O . THR B 1 113 ? -0.537 -23.307 6.389 1.00 22.24 113 THR B O 1
ATOM 2024 N N . LEU B 1 114 ? 0.224 -21.471 5.451 1.00 20.48 114 LEU B N 1
ATOM 2025 C CA . LEU B 1 114 ? 1.558 -21.618 6.077 1.00 20.64 114 LEU B CA 1
ATOM 2026 C C . LEU B 1 114 ? 1.487 -21.378 7.573 1.00 20.24 114 LEU B C 1
ATOM 2027 O O . LEU B 1 114 ? 2.253 -21.977 8.330 1.00 18.75 114 LEU B O 1
ATOM 2032 N N . HIS B 1 115 ? 0.663 -20.412 7.972 1.00 20.60 115 HIS B N 1
ATOM 2033 C CA . HIS B 1 115 ? 0.583 -19.990 9.358 1.00 20.75 115 HIS B CA 1
ATOM 2034 C C . HIS B 1 115 ? -0.811 -20.217 9.820 1.00 21.62 115 HIS B C 1
ATOM 2035 O O . HIS B 1 115 ? -1.744 -20.177 9.011 1.00 24.57 115 HIS B O 1
ATOM 2042 N N . ARG B 1 116 ? -0.964 -20.423 11.123 1.00 22.07 116 ARG B N 1
ATOM 2043 C CA . ARG B 1 116 ? -2.293 -20.526 11.737 1.00 21.65 116 ARG B CA 1
ATOM 2044 C C . ARG B 1 116 ? -2.650 -19.146 12.281 1.00 21.48 116 ARG B C 1
ATOM 2045 O O . ARG B 1 116 ? -2.176 -18.757 13.337 1.00 21.57 116 ARG B O 1
ATOM 2053 N N . VAL B 1 117 ? -3.487 -18.423 11.550 1.00 22.34 117 VAL B N 1
ATOM 2054 C CA . VAL B 1 117 ? -3.696 -16.992 11.796 1.00 21.71 117 VAL B CA 1
ATOM 2055 C C . VAL B 1 117 ? -5.132 -16.737 12.244 1.00 21.04 117 VAL B C 1
ATOM 2056 O O . VAL B 1 117 ? -6.083 -17.270 11.681 1.00 23.09 117 VAL B O 1
ATOM 2060 N N . THR B 1 118 ? -5.262 -15.931 13.304 1.00 21.40 118 THR B N 1
ATOM 2061 C CA . THR B 1 118 ? -6.543 -15.375 13.696 1.00 20.62 118 THR B CA 1
ATOM 2062 C C . THR B 1 118 ? -6.457 -13.869 13.503 1.00 21.13 118 THR B C 1
ATOM 2063 O O . THR B 1 118 ? -5.440 -13.278 13.757 1.00 22.67 118 THR B O 1
ATOM 2067 N N . PHE B 1 119 ? -7.551 -13.298 13.016 1.00 21.19 119 PHE B N 1
ATOM 2068 C CA . PHE B 1 119 ? -7.618 -11.877 12.685 1.00 20.59 119 PHE B CA 1
ATOM 2069 C C . PHE B 1 119 ? -8.520 -11.173 13.685 1.00 20.27 119 PHE B C 1
ATOM 2070 O O . PHE B 1 119 ? -9.581 -11.702 14.049 1.00 20.71 119 PHE B O 1
ATOM 2078 N N . HIS B 1 120 ? -8.092 -9.971 14.082 1.00 20.33 120 HIS B N 1
ATOM 2079 C CA . HIS B 1 120 ? -8.712 -9.249 15.192 1.00 20.12 120 HIS B CA 1
ATOM 2080 C C . HIS B 1 120 ? -8.884 -7.799 14.782 1.00 20.52 120 HIS B C 1
ATOM 2081 O O . HIS B 1 120 ? -7.936 -7.174 14.363 1.00 22.02 120 HIS B O 1
ATOM 2088 N N . LYS B 1 121 ? -10.102 -7.281 14.904 1.00 21.50 121 LYS B N 1
ATOM 2089 C CA . LYS B 1 121 ? -10.356 -5.898 14.602 1.00 22.36 121 LYS B CA 1
ATOM 2090 C C . LYS B 1 121 ? -9.964 -5.004 15.748 1.00 23.32 121 LYS B C 1
ATOM 2091 O O . LYS B 1 121 ? -10.401 -5.223 16.903 1.00 23.29 121 LYS B O 1
ATOM 2097 N N . VAL B 1 122 ? -9.245 -3.939 15.413 1.00 23.80 122 VAL B N 1
ATOM 2098 C CA . VAL B 1 122 ? -8.934 -2.862 16.367 1.00 25.85 122 VAL B CA 1
ATOM 2099 C C . VAL B 1 122 ? -9.605 -1.551 15.928 1.00 27.13 122 VAL B C 1
ATOM 2100 O O . VAL B 1 122 ? -9.836 -1.332 14.752 1.00 26.52 122 VAL B O 1
ATOM 2104 N N . LYS B 1 123 ? -9.867 -0.667 16.869 1.00 28.38 123 LYS B N 1
ATOM 2105 C CA . LYS B 1 123 ? -10.574 0.579 16.552 1.00 30.73 123 LYS B CA 1
ATOM 2106 C C . LYS B 1 123 ? -9.637 1.702 16.118 1.00 32.11 123 LYS B C 1
ATOM 2107 O O . LYS B 1 123 ? -9.338 2.622 16.908 1.00 33.56 123 LYS B O 1
ATOM 2113 N N . GLY B 1 124 ? -9.263 1.682 14.849 1.00 32.86 124 GLY B N 1
ATOM 2114 C CA . GLY B 1 124 ? -8.324 2.647 14.262 1.00 33.19 124 GLY B CA 1
ATOM 2115 C C . GLY B 1 124 ? -8.878 4.056 14.069 1.00 32.93 124 GLY B C 1
ATOM 2116 O O . GLY B 1 124 ? -9.353 4.706 15.013 1.00 32.93 124 GLY B O 1
ATOM 2117 N N . SER B 1 126 ? -7.142 6.932 17.637 1.00 33.92 126 SER B N 1
ATOM 2118 C CA . SER B 1 126 ? -6.737 5.547 17.795 1.00 32.49 126 SER B CA 1
ATOM 2119 C C . SER B 1 126 ? -5.366 5.436 18.470 1.00 31.78 126 SER B C 1
ATOM 2120 O O . SER B 1 126 ? -4.335 5.705 17.849 1.00 32.94 126 SER B O 1
ATOM 2123 N N . ASP B 1 127 ? -5.352 5.028 19.738 1.00 29.17 127 ASP B N 1
ATOM 2124 C CA . ASP B 1 127 ? -4.159 5.208 20.534 1.00 26.87 127 ASP B CA 1
ATOM 2125 C C . ASP B 1 127 ? -3.409 3.948 20.981 1.00 25.19 127 ASP B C 1
ATOM 2126 O O . ASP B 1 127 ? -2.456 4.078 21.711 1.00 23.60 127 ASP B O 1
ATOM 2131 N N . ASN B 1 128 ? -3.763 2.746 20.517 1.00 23.59 128 ASN B N 1
ATOM 2132 C CA . ASN B 1 128 ? -2.984 1.580 20.951 1.00 23.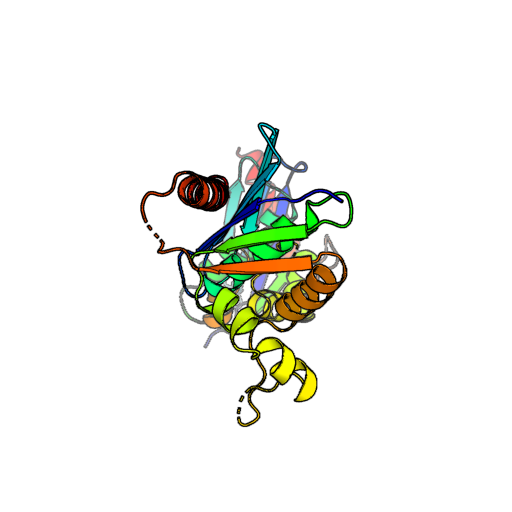59 128 ASN B CA 1
ATOM 2133 C C . ASN B 1 128 ? -1.606 1.677 20.376 1.00 22.83 128 ASN B C 1
ATOM 2134 O O . ASN B 1 128 ? -1.445 2.158 19.272 1.00 22.76 128 ASN B O 1
ATOM 2139 N N . PRO B 1 129 ? -0.601 1.355 21.186 1.00 22.89 129 PRO B N 1
ATOM 2140 C CA . PRO B 1 129 ? 0.756 1.717 20.805 1.00 23.89 129 PRO B CA 1
ATOM 2141 C C . PRO B 1 129 ? 1.267 0.956 19.613 1.00 23.87 129 PRO B C 1
ATOM 2142 O O . PRO B 1 129 ? 2.185 1.430 18.878 1.00 25.55 129 PRO B O 1
ATOM 2146 N N . TYR B 1 130 ? 0.706 -0.228 19.378 1.00 21.82 130 TYR B N 1
ATOM 2147 C CA . TYR B 1 130 ? 1.250 -1.102 18.356 1.00 21.65 130 TYR B CA 1
ATOM 2148 C C . TYR B 1 130 ? 0.672 -0.794 17.008 1.00 20.78 130 TYR B C 1
ATOM 2149 O O . TYR B 1 130 ? 1.406 -0.631 16.038 1.00 22.05 130 TYR B O 1
ATOM 2158 N N . ASN B 1 131 ? -0.643 -0.625 16.923 1.00 21.39 131 ASN B N 1
ATOM 2159 C CA . ASN B 1 131 ? -1.186 -0.123 15.681 1.00 21.05 131 ASN B CA 1
ATOM 2160 C C . ASN B 1 131 ? -0.762 1.298 15.373 1.00 21.35 131 ASN B C 1
ATOM 2161 O O . ASN B 1 131 ? -0.570 1.640 14.232 1.00 22.18 131 ASN B O 1
ATOM 2166 N N . SER B 1 132 ? -0.526 2.100 16.396 1.00 21.41 132 SER B N 1
ATOM 2167 C CA . SER B 1 132 ? -0.045 3.436 16.160 1.00 21.65 132 SER B CA 1
ATOM 2168 C C . SER B 1 132 ? 1.315 3.358 15.482 1.00 22.11 132 SER B C 1
ATOM 2169 O O . SER B 1 132 ? 1.613 4.150 14.598 1.00 22.58 132 SER B O 1
ATOM 2172 N N . ARG B 1 133 ? 2.168 2.461 15.943 1.00 22.27 133 ARG B N 1
ATOM 2173 C CA . ARG B 1 133 ? 3.472 2.307 15.299 1.00 22.56 133 ARG B CA 1
ATOM 2174 C C . ARG B 1 133 ? 3.355 1.833 13.858 1.00 23.08 133 ARG B C 1
ATOM 2175 O O . ARG B 1 133 ? 4.051 2.337 12.977 1.00 23.16 133 ARG B O 1
ATOM 2183 N N . ALA B 1 134 ? 2.516 0.829 13.620 1.00 23.31 134 ALA B N 1
ATOM 2184 C CA . ALA B 1 134 ? 2.335 0.303 12.270 1.00 22.78 134 ALA B CA 1
ATOM 2185 C C . ALA B 1 134 ? 1.854 1.432 11.350 1.00 22.30 134 ALA B C 1
ATOM 2186 O O . ALA B 1 134 ? 2.310 1.575 10.188 1.00 23.60 134 ALA B O 1
ATOM 2188 N N . ASP B 1 135 ? 0.944 2.256 11.862 1.00 22.07 135 ASP B N 1
ATOM 2189 C CA . ASP B 1 135 ? 0.450 3.386 11.119 1.00 23.02 135 ASP B CA 1
ATOM 2190 C C . ASP B 1 135 ? 1.531 4.422 10.795 1.00 23.50 135 ASP B C 1
ATOM 2191 O O . ASP B 1 135 ? 1.651 4.896 9.669 1.00 22.85 135 ASP B O 1
ATOM 2196 N N . GLU B 1 136 ? 2.367 4.737 11.790 1.00 23.30 136 GLU B N 1
ATOM 2197 C CA . GLU B 1 136 ? 3.511 5.614 11.603 1.00 23.33 136 GLU B CA 1
ATOM 2198 C C . GLU B 1 136 ? 4.473 5.071 10.545 1.00 21.85 136 GLU B C 1
ATOM 2199 O O . GLU B 1 136 ? 4.950 5.817 9.703 1.00 22.55 136 GLU B O 1
ATOM 2205 N N . LEU B 1 137 ? 4.726 3.773 10.572 1.00 23.07 137 LEU B N 1
ATOM 2206 C CA . LEU B 1 137 ? 5.629 3.158 9.581 1.00 22.97 137 LEU B CA 1
ATOM 2207 C C . LEU B 1 137 ? 5.081 3.293 8.172 1.00 22.15 137 LEU B C 1
ATOM 2208 O O . LEU B 1 137 ? 5.814 3.567 7.230 1.00 22.16 137 LEU B O 1
ATOM 2213 N N . ALA B 1 138 ? 3.776 3.101 8.021 1.00 22.40 138 ALA B N 1
ATOM 2214 C CA . ALA B 1 138 ? 3.159 3.217 6.694 1.00 22.55 138 ALA B CA 1
ATOM 2215 C C . ALA B 1 138 ? 3.290 4.660 6.176 1.00 22.02 138 ALA B C 1
ATOM 2216 O O . ALA B 1 138 ? 3.639 4.906 5.021 1.00 22.97 138 ALA B O 1
ATOM 2218 N N . ARG B 1 139 ? 3.055 5.618 7.059 1.00 22.08 139 ARG B N 1
ATOM 2219 C CA . ARG B 1 139 ? 3.128 7.035 6.691 1.00 23.01 139 ARG B CA 1
ATOM 2220 C C . ARG B 1 139 ? 4.572 7.470 6.442 1.00 22.78 139 ARG B C 1
ATOM 2221 O O . ARG B 1 139 ? 4.802 8.298 5.588 1.00 23.23 139 ARG B O 1
ATOM 2229 N N . LEU B 1 140 ? 5.527 6.927 7.199 1.00 22.64 140 LEU B N 1
ATOM 2230 C CA . LEU B 1 140 ? 6.946 7.188 6.956 1.00 22.93 140 LEU B CA 1
ATOM 2231 C C . LEU B 1 140 ? 7.294 6.719 5.552 1.00 23.62 140 LEU B C 1
ATOM 2232 O O . LEU B 1 140 ? 8.046 7.361 4.859 1.00 23.61 140 LEU B O 1
ATOM 2237 N N . ALA B 1 141 ? 6.799 5.546 5.153 1.00 23.30 141 ALA B N 1
ATOM 2238 C CA . ALA B 1 141 ? 7.089 5.061 3.787 1.00 23.23 141 ALA B CA 1
ATOM 2239 C C . ALA B 1 141 ? 6.588 6.000 2.698 1.00 23.41 141 ALA B C 1
ATOM 2240 O O . ALA B 1 141 ? 7.271 6.240 1.708 1.00 24.30 141 ALA B O 1
ATOM 2242 N N . ILE B 1 142 ? 5.405 6.563 2.882 1.00 23.61 142 ILE B N 1
ATOM 2243 C CA . ILE B 1 142 ? 4.876 7.560 1.962 1.00 24.14 142 ILE B CA 1
ATOM 2244 C C . ILE B 1 142 ? 5.751 8.797 1.961 1.00 24.81 142 ILE B C 1
ATOM 2245 O O . ILE B 1 142 ? 6.119 9.304 0.895 1.00 25.82 142 ILE B O 1
ATOM 2250 N N . LYS B 1 143 ? 6.156 9.247 3.134 1.00 24.52 143 LYS B N 1
ATOM 2251 C CA . LYS B 1 143 ? 6.920 10.480 3.237 1.00 25.87 143 LYS B CA 1
ATOM 2252 C C . LYS B 1 143 ? 8.275 10.330 2.526 1.00 26.22 143 LYS B C 1
ATOM 2253 O O . LYS B 1 143 ? 8.724 11.247 1.833 1.00 25.93 143 LYS B O 1
ATOM 2259 N N . GLU B 1 144 ? 8.930 9.189 2.716 1.00 26.23 144 GLU B N 1
ATOM 2260 C CA . GLU B 1 144 ? 10.251 8.975 2.125 1.00 28.75 144 GLU B CA 1
ATOM 2261 C C . GLU B 1 144 ? 10.150 8.835 0.622 1.00 29.28 144 GLU B C 1
ATOM 2262 O O . GLU B 1 144 ? 11.091 9.181 -0.111 1.00 29.71 144 GLU B O 1
ATOM 2268 N N . ASN B 1 145 ? 8.982 8.348 0.198 1.00 31.38 145 ASN B N 1
ATOM 2269 C CA . ASN B 1 145 ? 8.598 8.049 -1.202 1.00 32.56 145 ASN B CA 1
ATOM 2270 C C . ASN B 1 145 ? 9.236 6.776 -1.737 1.00 32.74 145 ASN B C 1
ATOM 2271 O O . ASN B 1 145 ? 9.970 6.790 -2.720 1.00 34.40 145 ASN B O 1
#

Solvent-accessible surface area: 15446 Å² total; per-residue (Å²): 204,76,64,10,27,0,24,1,26,12,18,18,74,40,124,99,15,102,0,0,26,0,0,0,10,39,104,69,128,60,129,81,59,41,49,16,67,34,93,69,4,34,60,60,58,1,37,0,31,0,0,4,71,0,1,85,24,25,175,69,90,7,153,0,43,0,65,2,58,5,45,54,0,7,54,1,37,82,108,29,117,0,119,173,48,64,167,89,16,19,56,198,68,25,133,25,30,73,10,0,82,55,0,37,131,10,33,114,105,8,200,30,62,11,56,93,6,177,43,119,66,31,94,77,6,44,66,0,39,81,12,0,132,73,4,34,170,132,101,188,74,69,16,27,0,24,1,11,8,20,18,89,28,133,96,17,93,0,0,24,0,0,0,10,31,104,76,131,69,126,104,57,30,53,16,61,10,18,15,4,39,66,50,50,1,31,0,31,0,0,5,73,0,1,89,30,21,206,86,88,5,123,3,68,0,53,2,46,4,47,53,0,7,52,1,43,86,101,31,100,6,150,147,37,66,153,94,35,37,89,61,114,177,142,84,10,109,25,51,71,10,0,86,68,0,55,137,12,39,116,104,7,162,27,74,12,61,97,20,182,57,86,136,52,86,85,14,45,66,0,44,75,13,0,130,76,13,35,168,147,95

InterPro domains:
  IPR002156 Ribonuclease H domain [PF00075] (3-142)
  IPR002156 Ribonuclease H domain [PS50879] (1-143)
  IPR012337 Ribonuclease H-like superfamily [SSF53098] (3-143)
  IPR022892 Ribonuclease HI [MF_00042] (2-146)
  IPR022892 Ribonuclease HI [cd09278] (4-143)
  IPR036397 Ribonuclease H superfamily [G3DSA:3.30.420.10] (1-146)
  IPR050092 Ribonuclease H [PTHR10642] (3-145)

CATH classification: 3.30.420.10

Sequence (281 aa):
EKTIITIYTDGAASGNPGKGGWGALLMYGSSSRKEISGYDPATTNNRMELMAAIKGLEALKEPARVQLYSDSAYLVNAMNEGWLKRWVKNGWKKPVENIDLWQQEIILKLTTLHRVTTFHKVKGSDNPYNSRADELARLLAIKENEEKTIITIYTDGAASGNPGKGGWGALLMYGSSRKEISGYDPATTNNRMELMAAIKGLEALKEPARVQLYSDSAYLVNAMNEGWLKRWVKNGWKTAKKPVENIDLWQEILKLTTLHRVTFHKVKGSDNPYNSRADELARLAIKEN

Organism: Chlorobaculum tepidum (NCBI:txid1097)

Foldseek 3Di:
DAEKEKAKAKDADDQWAKIKIKMWIDGPVDIDIDMAIDGTDDRLVRQLVRVLVRLVPDPAAEAYEYEGQDCSVQCCVPVVVLVVCVVVVQPVHPPPVVSSVSVVVSCVSYVYDYDHANDVRDVRNVVRHVRTVVNRVVD/DFEKEKEKAKDAPDQWAKIKIKMWIDGPPDIDIDMAIDGTDDRLVRQLVRVLVRLVPDPAAEEYEYEYQDCSVQCCVPVVVLVVCVVVVCADVRHHPPPVVSSVSVVVSCVRYVYHYHHDNPPDDPRNVVRVVRTVVNRVVD

Nearest PDB structures (foldseek):
  3h08-assembly1_A  TM=1.007E+00  e=1.740E-30  Chlorobaculum tepidum
  3h08-assembly2_B  TM=9.981E-01  e=6.079E-29  Chlorobaculum tepidum
  1kvb-assembly1_A  TM=9.445E-01  e=7.206E-19  Escherichia coli
  1wsj-assembly3_C  TM=9.514E-01  e=1.709E-17  Escherichia coli
  1wsh-assembly3_C  TM=9.265E-01  e=3.056E-17  Escherichia coli

Radius of 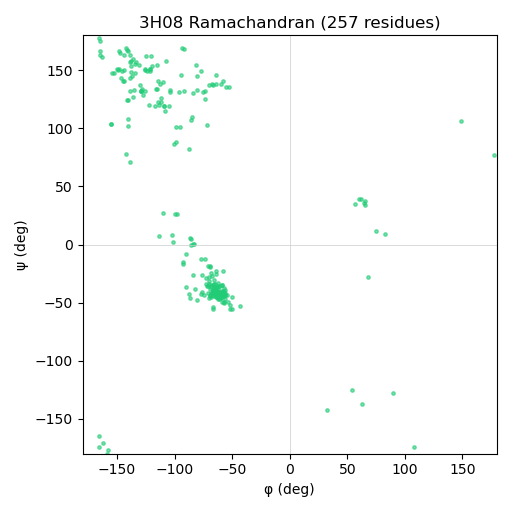gyration: 24.75 Å; Cα contacts (8 Å, |Δi|>4): 611; chains: 2; bounding box: 51×50×68 Å

B-factor: mean 27.22, std 6.49, range [15.08, 64.64]